Protein AF-A0A154VF84-F1 (afdb_monomer)

Foldseek 3Di:
DAAAADDDPDLDPDFDAAAEEEEEEPDLDLPPPPVPQVVCVVRHVAYHYHYDLPHPRPDPPSVVVRHDPVVVLSVVLVVLQVVLCVFLLNPFLLVVLPDSDCVQSRQQSVLVVCVVVVGFKYAYAYSQKADDPSLSSLQRVVVVVFFFKEFAWAQPQAPDALLQVLLCVLVVDDDDTGGFSNIMMGRSVQFAAGQHNAASSRLVRCLRSVVGGHYHYSYHMYGDDDNQLQPLSRLLRNLLVVLLSQLSVVCVVVVDDDPLDDLVSSQVSLVVVLVSLVCQCPRPRRDPSSNVSSVSSNVSSVSDDSVSSNSSSVSRVVVRVVD

Radius of gyration: 19.38 Å; Cα contacts (8 Å, |Δi|>4): 509; chains: 1; bounding box: 52×45×52 Å

Structure (mmCIF, N/CA/C/O backbone):
data_AF-A0A154VF84-F1
#
_entry.id   AF-A0A154VF84-F1
#
loop_
_atom_site.group_PDB
_atom_site.id
_atom_site.type_symbol
_atom_site.label_atom_id
_atom_site.label_alt_id
_atom_site.label_comp_id
_atom_site.label_asym_id
_atom_site.label_entity_id
_atom_site.label_seq_id
_atom_site.pdbx_PDB_ins_code
_atom_site.Cartn_x
_atom_site.Cartn_y
_atom_site.Cartn_z
_atom_site.occupancy
_atom_site.B_iso_or_equiv
_atom_site.auth_seq_id
_atom_site.auth_comp_id
_atom_site.auth_asym_id
_atom_site.auth_atom_id
_atom_site.pdbx_PDB_model_num
ATOM 1 N N . MET A 1 1 ? -1.432 -17.477 3.748 1.00 52.91 1 MET A N 1
ATOM 2 C CA . MET A 1 1 ? -2.134 -16.773 4.847 1.00 52.91 1 MET A CA 1
ATOM 3 C C . MET A 1 1 ? -2.634 -15.410 4.348 1.00 52.91 1 MET A C 1
ATOM 5 O O . MET A 1 1 ? -2.035 -14.379 4.613 1.00 52.91 1 MET A O 1
ATOM 9 N N . GLN A 1 2 ? -3.689 -15.411 3.526 1.00 62.25 2 GLN A N 1
ATOM 10 C CA . GLN A 1 2 ? -4.277 -14.209 2.911 1.00 62.25 2 GLN A CA 1
ATOM 11 C C . GLN A 1 2 ? -5.600 -13.861 3.596 1.00 62.25 2 GLN A C 1
ATOM 13 O O . GLN A 1 2 ? -6.236 -14.737 4.188 1.00 62.25 2 GLN A O 1
ATOM 18 N N . PHE A 1 3 ? -6.022 -12.600 3.486 1.00 70.81 3 PHE A N 1
ATOM 19 C CA . PHE A 1 3 ? -7.405 -12.222 3.758 1.00 70.81 3 PHE A CA 1
ATOM 20 C C . PHE A 1 3 ? -8.316 -13.142 2.941 1.00 70.81 3 PHE A C 1
ATOM 22 O O . PHE A 1 3 ? -8.131 -13.282 1.736 1.00 70.81 3 PHE A O 1
ATOM 29 N N . LYS A 1 4 ? -9.247 -13.830 3.601 1.00 76.06 4 LYS A N 1
ATOM 30 C CA . LYS A 1 4 ? -10.231 -14.676 2.922 1.00 76.06 4 LYS A CA 1
ATOM 31 C C . LYS A 1 4 ? -11.544 -13.923 2.850 1.00 76.06 4 LYS A C 1
ATOM 33 O O . LYS A 1 4 ? -11.915 -13.273 3.826 1.00 76.06 4 LYS A O 1
ATOM 38 N N . LEU A 1 5 ? -12.248 -14.034 1.723 1.00 77.81 5 LEU A N 1
ATOM 39 C CA . LEU A 1 5 ? -13.646 -13.619 1.658 1.00 77.81 5 LEU A CA 1
ATOM 40 C C . LEU A 1 5 ? -14.419 -14.396 2.717 1.00 77.81 5 LEU A C 1
ATOM 42 O O . LEU A 1 5 ? -14.558 -15.616 2.622 1.00 77.81 5 LEU A O 1
ATOM 46 N N . THR A 1 6 ? -14.903 -13.684 3.729 1.00 75.81 6 THR A N 1
ATOM 47 C CA . THR A 1 6 ? -15.682 -14.307 4.793 1.00 75.81 6 THR A CA 1
ATOM 48 C C . THR A 1 6 ? -17.162 -14.202 4.425 1.00 75.81 6 THR A C 1
ATOM 50 O O . THR A 1 6 ? -17.680 -13.084 4.280 1.00 75.81 6 THR A O 1
ATOM 53 N N . PRO A 1 7 ? -17.866 -15.329 4.215 1.00 73.81 7 PRO A N 1
ATOM 54 C CA . PRO A 1 7 ? -19.305 -15.301 4.022 1.00 73.81 7 PRO A CA 1
ATOM 55 C C . PRO A 1 7 ? -19.967 -14.846 5.323 1.00 73.81 7 PRO A C 1
ATOM 57 O O . PRO A 1 7 ? -19.666 -15.353 6.400 1.00 73.81 7 PRO A O 1
ATOM 60 N N . VAL A 1 8 ? -20.874 -13.882 5.214 1.00 67.50 8 VAL A N 1
ATOM 61 C CA . VAL A 1 8 ? -21.681 -13.393 6.333 1.00 67.50 8 VAL A CA 1
ATOM 62 C C . VAL A 1 8 ? -23.129 -13.679 5.958 1.00 67.50 8 VAL A C 1
ATOM 64 O O . VAL A 1 8 ? -23.599 -13.183 4.937 1.00 67.50 8 VAL A O 1
ATOM 67 N N . LYS A 1 9 ? -23.798 -14.551 6.726 1.00 59.38 9 LYS A N 1
ATOM 68 C CA . LYS A 1 9 ? -25.158 -15.028 6.412 1.00 59.38 9 LYS A CA 1
ATOM 69 C C . LYS A 1 9 ? -26.204 -13.913 6.520 1.00 59.38 9 LYS A C 1
ATOM 71 O O . LYS A 1 9 ? -27.140 -13.903 5.733 1.00 59.38 9 LYS A O 1
ATOM 76 N N . HIS A 1 10 ? -25.994 -12.959 7.428 1.00 62.38 10 HIS A N 1
ATOM 77 C CA . HIS A 1 10 ? -26.796 -11.747 7.571 1.00 62.38 10 HIS A CA 1
ATOM 78 C C . HIS A 1 10 ? -25.902 -10.569 7.945 1.00 62.38 10 HIS A C 1
ATOM 80 O O . HIS A 1 10 ? -25.067 -10.688 8.837 1.00 62.38 10 HIS A O 1
ATOM 86 N N . THR A 1 11 ? -26.061 -9.441 7.251 1.00 61.91 11 THR A N 1
ATOM 87 C CA . THR A 1 11 ? -25.489 -8.171 7.722 1.00 61.91 11 THR A CA 1
ATOM 88 C C . THR A 1 11 ? -26.440 -7.657 8.804 1.00 61.91 11 THR A C 1
ATOM 90 O O . THR A 1 11 ? -27.632 -7.594 8.512 1.00 61.91 11 THR A O 1
ATOM 93 N N . PRO A 1 12 ? -25.980 -7.364 10.029 1.00 62.72 12 PRO A N 1
ATOM 94 C CA . PRO A 1 12 ? -26.872 -6.898 11.087 1.00 62.72 12 PRO A CA 1
ATOM 95 C C . PRO A 1 12 ? -27.625 -5.619 10.684 1.00 62.72 12 PRO A C 1
ATOM 97 O O . PRO A 1 12 ? -27.028 -4.717 10.086 1.00 62.72 12 PRO A O 1
ATOM 100 N N . ASP A 1 13 ? -28.916 -5.539 11.023 1.00 61.56 13 ASP A N 1
ATOM 101 C CA . ASP A 1 13 ? -29.730 -4.327 10.832 1.00 61.56 13 ASP A CA 1
ATOM 102 C C . ASP A 1 13 ? -29.266 -3.197 11.766 1.00 61.56 13 ASP A C 1
ATOM 104 O O . ASP A 1 13 ? -29.207 -2.030 11.367 1.00 61.56 13 ASP A O 1
ATOM 108 N N . GLU A 1 14 ? -28.844 -3.563 12.980 1.00 66.06 14 GLU A N 1
ATOM 109 C CA . GLU A 1 14 ? -28.169 -2.682 13.930 1.00 66.06 14 GLU A CA 1
ATOM 110 C C . GLU A 1 14 ? -26.655 -2.740 13.739 1.00 66.06 14 GLU A C 1
ATOM 112 O O . GLU A 1 14 ? -26.032 -3.800 13.785 1.00 66.06 14 GLU A O 1
ATOM 117 N N . TRP A 1 15 ? -26.040 -1.579 13.558 1.00 77.00 15 TRP A N 1
ATOM 118 C CA . TRP A 1 15 ? -24.598 -1.459 13.420 1.00 77.00 15 TRP A CA 1
ATOM 119 C C . TRP A 1 15 ? -24.114 -0.235 14.189 1.00 77.00 15 TRP A C 1
ATOM 121 O O . TRP A 1 15 ? -24.866 0.711 14.432 1.00 77.00 15 TRP A O 1
ATOM 131 N N . ARG A 1 16 ? -22.847 -0.262 14.598 1.00 88.25 16 ARG A N 1
ATOM 132 C CA . ARG A 1 16 ? -22.241 0.820 15.371 1.00 88.25 16 ARG A CA 1
ATOM 133 C C . ARG A 1 16 ? -21.185 1.552 14.564 1.00 88.25 16 ARG A C 1
ATOM 135 O O . ARG A 1 16 ? -20.494 0.956 13.741 1.00 88.25 16 ARG A O 1
ATOM 142 N N . LYS A 1 17 ? -21.016 2.832 14.881 1.00 92.69 17 LYS A N 1
ATOM 143 C CA . LYS A 1 17 ? -19.898 3.627 14.380 1.00 92.69 17 LYS A CA 1
ATOM 144 C C . LYS A 1 17 ? -18.576 3.096 14.932 1.00 92.69 17 LYS A C 1
ATOM 146 O O . LYS A 1 17 ? -18.506 2.717 16.106 1.00 92.69 17 LYS A O 1
ATOM 151 N N . ILE A 1 18 ? -17.544 3.107 14.095 1.00 95.19 18 ILE A N 1
ATOM 152 C CA . ILE A 1 18 ? -16.154 2.958 14.548 1.00 95.19 18 ILE A CA 1
ATOM 153 C C . ILE A 1 18 ? -15.642 4.291 15.111 1.00 95.19 18 ILE A C 1
ATOM 155 O O . ILE A 1 18 ? -16.311 5.325 14.993 1.00 95.19 18 ILE A O 1
ATOM 159 N N . ASP A 1 19 ? -14.471 4.286 15.742 1.00 94.19 19 ASP A N 1
ATOM 160 C CA . ASP A 1 19 ? -13.940 5.481 16.399 1.00 94.19 19 ASP A CA 1
ATOM 161 C C . ASP A 1 19 ? -13.495 6.532 15.386 1.00 94.19 19 ASP A C 1
ATOM 163 O O . ASP A 1 19 ? -13.851 7.704 15.526 1.00 94.19 19 ASP A O 1
ATOM 167 N N . ALA A 1 20 ? -12.770 6.123 14.344 1.00 92.00 20 ALA A N 1
ATOM 168 C CA . ALA A 1 20 ? -12.279 7.050 13.333 1.00 92.00 20 ALA A CA 1
ATOM 169 C C . ALA A 1 20 ? -12.096 6.419 11.949 1.00 92.00 20 ALA A C 1
ATOM 171 O O . ALA A 1 20 ? -11.712 5.257 11.829 1.00 92.00 20 ALA A O 1
ATOM 172 N N . ILE A 1 21 ? -12.290 7.220 10.905 1.00 92.50 21 ILE A N 1
ATOM 173 C CA . ILE A 1 21 ? -11.774 6.957 9.557 1.00 92.50 21 ILE A CA 1
ATOM 174 C C . ILE A 1 21 ? -10.685 7.994 9.282 1.00 92.50 21 ILE A C 1
ATOM 176 O O . ILE A 1 21 ? -10.947 9.191 9.385 1.00 92.50 21 ILE A O 1
ATOM 180 N N . TYR A 1 22 ? -9.479 7.539 8.951 1.00 90.81 22 TYR A N 1
ATOM 181 C CA . TYR A 1 22 ? -8.351 8.376 8.549 1.00 90.81 22 TYR A CA 1
ATOM 182 C C . TYR A 1 22 ? -8.143 8.289 7.045 1.00 90.81 22 TYR A C 1
ATOM 184 O O . TYR A 1 22 ? -8.082 7.188 6.493 1.00 90.81 22 TYR A O 1
ATOM 192 N N . ILE A 1 23 ? -8.008 9.451 6.410 1.00 88.69 23 ILE A N 1
ATOM 193 C CA . ILE A 1 23 ? -7.984 9.578 4.955 1.00 88.69 23 ILE A CA 1
ATOM 194 C C . ILE A 1 23 ? -6.701 10.298 4.546 1.00 88.69 23 ILE A C 1
ATOM 196 O O . ILE A 1 23 ? -6.671 11.532 4.539 1.00 88.69 23 ILE A O 1
ATOM 200 N N . PRO A 1 24 ? -5.605 9.557 4.296 1.00 86.50 24 PRO A N 1
ATOM 201 C CA . PRO A 1 24 ? -4.374 10.144 3.797 1.00 86.50 24 PRO A CA 1
ATOM 202 C C . PRO A 1 24 ? -4.556 10.553 2.334 1.00 86.50 24 PRO A C 1
ATOM 204 O O . PRO A 1 24 ? -4.772 9.710 1.471 1.00 86.50 24 PRO A O 1
ATOM 207 N N . THR A 1 25 ? -4.456 11.848 2.040 1.00 80.19 25 THR A N 1
ATOM 208 C CA . THR A 1 25 ? -4.644 12.334 0.666 1.00 80.19 25 THR A CA 1
ATOM 209 C C . THR A 1 25 ? -3.339 12.273 -0.111 1.00 80.19 25 THR A C 1
ATOM 211 O O . THR A 1 25 ? -2.322 12.758 0.391 1.00 80.19 25 THR A O 1
ATOM 214 N N . ILE A 1 26 ? -3.349 11.756 -1.338 1.00 71.50 26 ILE A N 1
ATOM 215 C CA . ILE A 1 26 ? -2.165 11.743 -2.218 1.00 71.50 26 ILE A CA 1
ATOM 216 C C . ILE A 1 26 ? -2.189 12.953 -3.164 1.00 71.50 26 ILE A C 1
ATOM 218 O O . ILE A 1 26 ? -1.142 13.488 -3.542 1.00 71.50 26 ILE A O 1
ATOM 222 N N . LEU A 1 27 ? -3.383 13.429 -3.532 1.00 56.16 27 LEU A N 1
ATOM 223 C CA . LEU A 1 27 ? -3.564 14.544 -4.457 1.00 56.16 27 LEU A CA 1
ATOM 224 C C . LEU A 1 27 ? -3.846 15.851 -3.707 1.00 56.16 27 LEU A C 1
ATOM 226 O O . LEU A 1 27 ? -4.692 15.919 -2.825 1.00 56.16 27 LEU A O 1
ATOM 230 N N . SER A 1 28 ? -3.224 16.947 -4.150 1.00 47.25 28 SER A N 1
ATOM 231 C CA . SER A 1 28 ? -3.542 18.314 -3.695 1.00 47.25 28 SER A CA 1
ATOM 232 C C . SER A 1 28 ? -4.937 18.800 -4.122 1.00 47.25 28 SER A C 1
ATOM 234 O O . SER A 1 28 ? -5.315 19.935 -3.835 1.00 47.25 28 SER A O 1
ATOM 236 N N . LYS A 1 29 ? -5.708 17.962 -4.828 1.00 44.97 29 LYS A N 1
ATOM 237 C CA . LYS A 1 29 ? -7.077 18.242 -5.254 1.00 44.97 29 LYS A CA 1
ATOM 238 C C . LYS A 1 29 ? -7.997 17.105 -4.832 1.00 44.97 29 LYS A C 1
ATOM 240 O O . LYS A 1 29 ? -8.056 16.074 -5.497 1.00 44.97 29 LYS A O 1
ATOM 245 N N . CYS A 1 30 ? -8.791 17.355 -3.798 1.00 48.84 30 CYS A N 1
ATOM 246 C CA . CYS A 1 30 ? -10.005 16.599 -3.528 1.00 48.84 30 CYS A CA 1
ATOM 247 C C . CYS A 1 30 ? -11.047 16.949 -4.611 1.00 48.84 30 CYS A C 1
ATOM 249 O O . CYS A 1 30 ? -11.859 17.855 -4.439 1.00 48.84 30 CYS A O 1
ATOM 251 N N . ILE A 1 31 ? -11.023 16.278 -5.767 1.00 43.25 31 ILE A N 1
ATOM 252 C CA . ILE A 1 31 ? -12.022 16.483 -6.832 1.00 43.25 31 ILE A CA 1
ATOM 253 C C . ILE A 1 31 ? -13.289 15.651 -6.556 1.00 43.25 31 ILE A C 1
ATOM 255 O O . ILE A 1 31 ? -13.251 14.434 -6.672 1.00 43.25 31 ILE A O 1
ATOM 259 N N . GLY A 1 32 ? -14.415 16.309 -6.234 1.00 52.12 32 GLY A N 1
ATOM 260 C CA . GLY A 1 32 ? -15.756 15.688 -6.206 1.00 52.12 32 GLY A CA 1
ATOM 261 C C . GLY A 1 32 ? -16.214 15.066 -4.875 1.00 52.12 32 GLY A C 1
ATOM 262 O O . GLY A 1 32 ? -16.883 14.037 -4.887 1.00 52.12 32 GLY A O 1
ATOM 263 N N . PHE A 1 33 ? -15.864 15.673 -3.736 1.00 55.12 33 PHE A N 1
ATOM 264 C CA . PHE A 1 33 ? -15.800 14.993 -2.432 1.00 55.12 33 PHE A CA 1
ATOM 265 C C . PHE A 1 33 ? -16.865 15.342 -1.373 1.00 55.12 33 PHE A C 1
ATOM 267 O O . PHE A 1 33 ? -16.897 14.679 -0.335 1.00 55.12 33 PHE A O 1
ATOM 274 N N . ASP A 1 34 ? -17.741 16.330 -1.582 1.00 57.19 34 ASP A N 1
ATOM 275 C CA . ASP A 1 34 ? -18.582 16.836 -0.478 1.00 57.19 34 ASP A CA 1
ATOM 276 C C . ASP A 1 34 ? -19.604 15.809 0.035 1.00 57.19 34 ASP A C 1
ATOM 278 O O . ASP A 1 34 ? -19.797 15.683 1.243 1.00 57.19 34 ASP A O 1
ATOM 282 N N . GLY A 1 35 ? -20.213 15.021 -0.858 1.00 62.31 35 GLY A N 1
ATOM 283 C CA . GLY A 1 35 ? -21.179 13.985 -0.466 1.00 62.31 35 GLY A CA 1
ATOM 284 C C . GLY A 1 35 ? -20.527 12.754 0.169 1.00 62.31 35 GLY A C 1
ATOM 285 O O . GLY A 1 35 ? -21.039 12.213 1.145 1.00 62.31 35 GLY A O 1
ATOM 286 N N . PHE A 1 36 ? -19.360 12.341 -0.334 1.00 69.56 36 PHE A N 1
ATOM 287 C CA . PHE A 1 36 ? -18.693 11.120 0.118 1.00 69.56 36 PHE A CA 1
ATOM 288 C C . PHE A 1 36 ? -18.202 11.227 1.569 1.00 69.56 36 PHE A C 1
ATOM 290 O O . PHE A 1 36 ? -18.516 10.360 2.379 1.00 69.56 36 PHE A O 1
ATOM 297 N N . TYR A 1 37 ? -17.503 12.308 1.943 1.00 67.19 37 TYR A N 1
ATOM 298 C CA . TYR A 1 37 ? -17.035 12.478 3.329 1.00 67.19 37 TYR A CA 1
ATOM 299 C C . TYR A 1 37 ? -18.188 12.655 4.324 1.00 67.19 37 TYR A C 1
ATOM 301 O O . TYR A 1 37 ? -18.110 12.155 5.448 1.00 67.19 37 TYR A O 1
ATOM 309 N N . GLN A 1 38 ? -19.267 13.331 3.917 1.00 69.81 38 GLN A N 1
ATOM 310 C CA . GLN A 1 38 ? -20.479 13.438 4.735 1.00 69.81 38 GLN A CA 1
ATOM 311 C C . GLN A 1 38 ? -21.107 12.059 4.965 1.00 69.81 38 GLN A C 1
ATOM 313 O O . GLN A 1 38 ? -21.504 11.738 6.086 1.00 69.81 38 GLN A O 1
ATOM 318 N N . ASP A 1 39 ? -21.117 11.198 3.946 1.00 79.69 39 ASP A N 1
ATOM 319 C CA . ASP A 1 39 ? -21.568 9.816 4.091 1.00 79.69 39 ASP A CA 1
ATOM 320 C C . ASP A 1 39 ? -20.665 9.003 5.029 1.00 79.69 39 ASP A C 1
ATOM 322 O O . ASP A 1 39 ? -21.172 8.188 5.801 1.00 79.69 39 ASP A O 1
ATOM 326 N N . LEU A 1 40 ? -19.354 9.272 5.069 1.00 83.69 40 LEU A N 1
ATOM 327 C CA . LEU A 1 40 ? -18.438 8.611 6.007 1.00 83.69 40 LEU A CA 1
ATOM 328 C C . LEU A 1 40 ? -18.725 8.927 7.481 1.00 83.69 40 LEU A C 1
ATOM 330 O O . LEU A 1 40 ? -18.466 8.093 8.351 1.00 83.69 40 LEU A O 1
ATOM 334 N N . GLN A 1 41 ? -19.343 10.068 7.790 1.00 83.81 41 GLN A N 1
ATOM 335 C CA . GLN A 1 41 ? -19.773 10.380 9.160 1.00 83.81 41 GLN A CA 1
ATOM 336 C C . GLN A 1 41 ? -20.899 9.471 9.647 1.00 83.81 41 GLN A C 1
ATOM 338 O O . GLN A 1 41 ? -21.111 9.335 10.857 1.00 83.81 41 GLN A O 1
ATOM 343 N N . LYS A 1 42 ? -21.631 8.821 8.735 1.00 86.44 42 LYS A N 1
ATOM 344 C CA . LYS A 1 42 ? -22.559 7.754 9.117 1.00 86.44 42 LYS A CA 1
ATOM 345 C C . LYS A 1 42 ? -21.771 6.630 9.779 1.00 86.44 42 LYS A C 1
ATOM 347 O O . LYS A 1 42 ? -22.235 6.097 10.780 1.00 86.44 42 LYS A O 1
ATOM 352 N N . PHE A 1 43 ? -20.576 6.335 9.261 1.00 89.31 43 PHE A N 1
ATOM 353 C CA . PHE A 1 43 ? -19.744 5.171 9.569 1.00 89.31 43 PHE A CA 1
ATOM 354 C C . PHE A 1 43 ? -18.815 5.309 10.773 1.00 89.31 43 PHE A C 1
ATOM 356 O O . PHE A 1 43 ? -18.530 4.309 11.438 1.00 89.31 43 PHE A O 1
ATOM 363 N N . ALA A 1 44 ? -18.380 6.524 11.093 1.00 91.00 44 ALA A N 1
ATOM 364 C CA . ALA A 1 44 ? -17.439 6.768 12.178 1.00 91.00 44 ALA A CA 1
ATOM 365 C C . ALA A 1 44 ? -17.819 7.974 13.033 1.00 91.00 44 ALA A C 1
ATOM 367 O O . ALA A 1 44 ? -18.544 8.871 12.603 1.00 91.00 44 ALA A O 1
ATOM 368 N N . ARG A 1 45 ? -17.332 7.978 14.277 1.00 89.25 45 ARG A N 1
ATOM 369 C CA . ARG A 1 45 ? -17.459 9.131 15.181 1.00 89.25 45 ARG A CA 1
ATOM 370 C C . ARG A 1 45 ? -16.596 10.297 14.708 1.00 89.25 45 ARG A C 1
ATOM 372 O O . ARG A 1 45 ? -17.025 11.437 14.822 1.00 89.25 45 ARG A O 1
ATOM 379 N N . ASN A 1 46 ? -15.424 9.990 14.155 1.00 85.75 46 ASN A N 1
ATOM 380 C CA . ASN A 1 46 ? -14.479 10.962 13.624 1.00 85.75 46 ASN A CA 1
ATOM 381 C C . ASN A 1 46 ? -14.129 10.615 12.171 1.00 85.75 46 ASN A C 1
ATOM 383 O O . ASN A 1 46 ? -13.882 9.453 11.848 1.00 85.75 46 ASN A O 1
ATOM 387 N N . VAL A 1 47 ? -14.071 11.619 11.301 1.00 85.75 47 VAL A N 1
ATOM 388 C CA . VAL A 1 47 ? -13.531 11.496 9.939 1.00 85.75 47 VAL A CA 1
ATOM 389 C C . VAL A 1 47 ? -12.388 12.495 9.837 1.00 85.75 47 VAL A C 1
ATOM 391 O O . VAL A 1 47 ? -12.616 13.693 9.961 1.00 85.75 47 VAL A O 1
ATOM 394 N N . ILE A 1 48 ? -11.164 11.997 9.682 1.00 83.12 48 ILE A N 1
ATOM 395 C CA . ILE A 1 48 ? -9.932 12.781 9.787 1.00 83.12 48 ILE A CA 1
ATOM 396 C C . ILE A 1 48 ? -9.205 12.707 8.448 1.00 83.12 48 ILE A C 1
ATOM 398 O O . ILE A 1 48 ? -8.764 11.636 8.033 1.00 83.12 48 ILE A O 1
ATOM 402 N N . VAL A 1 49 ? -9.059 13.847 7.780 1.00 81.25 49 VAL A N 1
ATOM 403 C CA . VAL A 1 49 ? -8.334 13.952 6.508 1.00 81.25 49 VAL A CA 1
ATOM 404 C C . VAL A 1 49 ? -6.899 14.398 6.787 1.00 81.25 49 VAL A C 1
ATOM 406 O O . VAL A 1 49 ? -6.683 15.378 7.495 1.00 81.25 49 VAL A O 1
ATOM 409 N N . ILE A 1 50 ? -5.914 13.677 6.250 1.00 79.38 50 ILE A N 1
ATOM 410 C CA . ILE A 1 50 ? -4.485 13.940 6.469 1.00 79.38 50 ILE A CA 1
ATOM 411 C C . ILE A 1 50 ? -3.863 14.438 5.165 1.00 79.38 50 ILE A C 1
ATOM 413 O O . ILE A 1 50 ? -3.590 13.656 4.250 1.00 79.38 50 ILE A O 1
ATOM 417 N N . GLY A 1 51 ? -3.645 15.751 5.099 1.00 74.38 51 GLY A N 1
ATOM 418 C CA . GLY A 1 51 ? -3.069 16.440 3.947 1.00 74.38 51 GLY A CA 1
ATOM 419 C C . GLY A 1 51 ? -1.548 16.325 3.808 1.00 74.38 51 GLY A C 1
ATOM 420 O O . GLY A 1 51 ? -0.863 15.874 4.721 1.00 74.38 51 GLY A O 1
ATOM 421 N N . ASN A 1 52 ? -1.014 16.759 2.662 1.00 66.38 52 ASN A N 1
ATOM 422 C CA . ASN A 1 52 ? 0.424 16.982 2.465 1.00 66.38 52 ASN A CA 1
ATOM 423 C C . ASN A 1 52 ? 0.902 18.179 3.299 1.00 66.38 52 ASN A C 1
ATOM 425 O O . ASN A 1 52 ? 0.262 19.230 3.276 1.00 66.38 52 ASN A O 1
ATOM 429 N N . SER A 1 53 ? 2.086 18.075 3.906 1.00 53.97 53 SER A N 1
ATOM 430 C CA . SER A 1 53 ? 2.734 19.188 4.626 1.00 53.97 53 SER A CA 1
ATOM 431 C C . SER A 1 53 ? 3.082 20.388 3.727 1.00 53.97 53 SER A C 1
ATOM 433 O O . SER A 1 53 ? 3.160 21.513 4.202 1.00 53.97 53 SER A O 1
ATOM 435 N N . ASN A 1 54 ? 3.258 20.175 2.414 1.00 42.38 54 ASN A N 1
ATOM 436 C CA . ASN A 1 54 ? 3.842 21.169 1.495 1.00 42.38 54 ASN A CA 1
ATOM 437 C C . ASN A 1 54 ? 2.867 21.809 0.496 1.00 42.38 54 ASN A C 1
ATOM 439 O O . ASN A 1 54 ? 3.279 22.591 -0.360 1.00 42.38 54 ASN A O 1
ATOM 443 N N . SER A 1 55 ? 1.580 21.487 0.558 1.00 39.12 55 SER A N 1
ATOM 444 C CA . SER A 1 55 ? 0.585 22.122 -0.304 1.00 39.12 55 SER A CA 1
ATOM 445 C C . SER A 1 55 ? -0.591 22.521 0.553 1.00 39.12 55 SER A C 1
ATOM 447 O O . SER A 1 55 ? -1.231 21.640 1.117 1.00 39.12 55 SER A O 1
ATOM 449 N N . ALA A 1 56 ? -0.876 23.823 0.628 1.00 31.50 56 ALA A N 1
ATOM 450 C CA . ALA A 1 56 ? -2.133 24.331 1.153 1.00 31.50 56 ALA A CA 1
ATOM 451 C C . ALA A 1 56 ? -3.271 23.601 0.430 1.00 31.50 56 ALA A C 1
ATOM 453 O O . ALA A 1 56 ? -3.592 23.911 -0.718 1.00 31.50 56 ALA A O 1
ATOM 454 N N . ILE A 1 57 ? -3.815 22.558 1.054 1.00 41.09 57 ILE A N 1
ATOM 455 C CA . ILE A 1 57 ? -4.956 21.856 0.496 1.00 41.09 57 ILE A CA 1
ATOM 456 C C . ILE A 1 57 ? -6.128 22.795 0.713 1.00 41.09 57 ILE A C 1
ATOM 458 O O . ILE A 1 57 ? -6.515 23.068 1.847 1.00 41.09 57 ILE A O 1
ATOM 462 N N . THR A 1 58 ? -6.685 23.320 -0.375 1.00 36.34 58 THR A N 1
ATOM 463 C CA . THR A 1 58 ? -7.999 23.956 -0.322 1.00 36.34 58 THR A CA 1
ATOM 464 C C . THR A 1 58 ? -9.019 22.841 -0.147 1.00 36.34 58 THR A C 1
ATOM 466 O O . THR A 1 58 ? -9.531 22.282 -1.116 1.00 36.34 58 THR A O 1
ATOM 469 N N . LEU A 1 59 ? -9.235 22.448 1.104 1.00 45.19 59 LEU A N 1
ATOM 470 C CA . LEU A 1 59 ? -10.342 21.582 1.467 1.00 45.19 59 LEU A CA 1
ATOM 471 C C . LEU A 1 59 ? -11.628 22.421 1.462 1.00 45.19 59 LEU A C 1
ATOM 473 O O . LEU A 1 59 ? -11.583 23.592 1.843 1.00 45.19 59 LEU A O 1
ATOM 477 N N . PRO A 1 60 ? -12.769 21.860 1.032 1.00 42.59 60 PRO A N 1
ATOM 478 C CA . PRO A 1 60 ? -14.066 22.507 1.207 1.00 42.59 60 PRO A CA 1
ATOM 479 C C . PRO A 1 60 ? -14.294 22.868 2.681 1.00 42.59 60 PRO A C 1
ATOM 481 O O . PRO A 1 60 ? -13.889 22.108 3.564 1.00 42.59 60 PRO A O 1
ATOM 484 N N . ASP A 1 61 ? -14.988 23.973 2.968 1.00 44.06 61 ASP A N 1
ATOM 485 C CA . ASP A 1 61 ? -15.275 24.412 4.348 1.00 44.06 61 ASP A CA 1
ATOM 486 C C . ASP A 1 61 ? -15.969 23.318 5.183 1.00 44.06 61 ASP A C 1
ATOM 488 O O . ASP A 1 61 ? -15.720 23.169 6.382 1.00 44.06 61 ASP A O 1
ATOM 492 N N . SER A 1 62 ? -16.780 22.473 4.536 1.00 46.22 62 SER A N 1
ATOM 493 C CA . SER A 1 62 ? -17.411 21.302 5.154 1.00 46.22 62 SER A CA 1
ATOM 494 C C . SER A 1 62 ? -16.412 20.255 5.644 1.00 46.22 62 SER A C 1
ATOM 496 O O . SER A 1 62 ? -16.703 19.563 6.611 1.00 46.22 62 SER A O 1
ATOM 498 N N . VAL A 1 63 ? -15.241 20.141 5.014 1.00 47.62 63 VAL A N 1
ATOM 499 C CA . VAL A 1 63 ? -14.154 19.238 5.420 1.00 47.62 63 VAL A CA 1
ATOM 500 C C . VAL A 1 63 ? -13.214 19.927 6.409 1.00 47.62 63 VAL A C 1
ATOM 502 O O . VAL A 1 63 ? -12.791 19.294 7.370 1.00 47.62 63 VAL A O 1
ATOM 505 N N . LEU A 1 64 ? -12.947 21.228 6.242 1.00 50.16 64 LEU A N 1
ATOM 506 C CA . LEU A 1 64 ? -12.166 22.014 7.207 1.00 50.16 64 LEU A CA 1
ATOM 507 C C . LEU A 1 64 ? -12.807 22.002 8.600 1.00 50.16 64 LEU A C 1
ATOM 509 O O . LEU A 1 64 ? -12.099 21.879 9.591 1.00 50.16 64 LEU A O 1
ATOM 513 N N . SER A 1 65 ? -14.143 22.034 8.678 1.00 44.84 65 SER A N 1
ATOM 514 C CA . SER A 1 65 ? -14.875 21.918 9.949 1.00 44.84 65 SER A CA 1
ATOM 515 C C . SER A 1 65 ? -14.722 20.560 10.660 1.00 44.84 65 SER A C 1
ATOM 517 O O . SER A 1 65 ? -15.074 20.443 11.832 1.00 44.84 65 SER A O 1
ATOM 519 N N . LEU A 1 66 ? -14.200 19.538 9.965 1.00 47.16 66 LEU A N 1
ATOM 520 C CA . LEU A 1 66 ? -13.942 18.191 10.494 1.00 47.16 66 LEU A CA 1
ATOM 521 C C . LEU A 1 66 ? -12.499 17.997 10.957 1.00 47.16 66 LEU A C 1
ATOM 523 O O . LEU A 1 66 ? -12.200 17.022 11.647 1.00 47.16 66 LEU A O 1
ATOM 527 N N . LEU A 1 67 ? -11.606 18.917 10.597 1.00 49.62 67 LEU A N 1
ATOM 528 C CA . LEU A 1 67 ? -10.250 18.944 11.111 1.00 49.62 67 LEU A CA 1
ATOM 529 C C . LEU A 1 67 ? -10.288 19.602 12.496 1.00 49.62 67 LEU A C 1
ATOM 531 O O . LEU A 1 67 ? -10.566 20.793 12.622 1.00 49.62 67 LEU A O 1
ATOM 535 N N . GLY A 1 68 ? -10.011 18.835 13.555 1.00 49.88 68 GLY A N 1
ATOM 536 C CA . GLY A 1 68 ? -9.600 19.426 14.837 1.00 49.88 68 GLY A CA 1
ATOM 537 C C . GLY A 1 68 ? -8.383 20.344 14.638 1.00 49.88 68 GLY A C 1
ATOM 538 O O . GLY A 1 68 ? -7.726 20.231 13.606 1.00 49.88 68 GLY A O 1
ATOM 539 N N . SER A 1 69 ? -8.118 21.254 15.590 1.00 48.72 69 SER A N 1
ATOM 540 C CA . SER A 1 69 ? -7.065 22.301 15.557 1.00 48.72 69 SER A CA 1
ATOM 541 C C . SER A 1 69 ? -5.934 22.015 14.553 1.00 48.72 69 SER A C 1
ATOM 543 O O . SER A 1 69 ? -4.965 21.317 14.854 1.00 48.72 69 SER A O 1
ATOM 545 N N . ALA A 1 70 ? -6.075 22.547 13.333 1.00 52.66 70 ALA A N 1
ATOM 546 C CA . ALA A 1 70 ? -5.244 22.181 12.183 1.00 52.66 70 ALA A CA 1
ATOM 547 C C . ALA A 1 70 ? -3.734 22.388 12.425 1.00 52.66 70 ALA A C 1
ATOM 549 O O . ALA A 1 70 ? -2.912 21.660 11.868 1.00 52.66 70 ALA A O 1
ATOM 550 N N . ASP A 1 71 ? -3.377 23.328 13.303 1.00 47.88 71 ASP A N 1
ATOM 551 C CA . ASP A 1 71 ? -1.995 23.712 13.594 1.00 47.88 71 ASP A CA 1
ATOM 552 C C . ASP A 1 71 ? -1.239 22.680 14.455 1.00 47.88 71 ASP A C 1
ATOM 554 O O . ASP A 1 71 ? -0.089 22.351 14.159 1.00 47.88 71 ASP A O 1
ATOM 558 N N . GLU A 1 72 ? -1.879 22.100 15.479 1.00 52.81 72 GLU A N 1
ATOM 559 C CA . GLU A 1 72 ? -1.263 21.048 16.313 1.00 52.81 72 GLU A CA 1
ATOM 560 C C . GLU A 1 72 ? -1.066 19.755 15.512 1.00 52.81 72 GLU A C 1
ATOM 562 O O . GLU A 1 72 ? -0.078 19.032 15.679 1.00 52.81 72 GLU A O 1
ATOM 567 N N . PHE A 1 73 ? -2.000 19.487 14.598 1.00 61.50 73 PHE A N 1
ATOM 568 C CA . PHE A 1 73 ? -1.960 18.342 13.702 1.00 61.50 73 PHE A CA 1
ATOM 569 C C . PHE A 1 73 ? -0.838 18.474 12.661 1.00 61.50 73 PHE A C 1
ATOM 571 O O . PHE A 1 73 ? -0.091 17.519 12.438 1.00 61.50 73 PHE A O 1
ATOM 578 N N . ALA A 1 74 ? -0.672 19.663 12.070 1.00 62.66 74 ALA A N 1
ATOM 579 C CA . ALA A 1 74 ? 0.366 19.941 11.080 1.00 62.66 74 ALA A CA 1
ATOM 580 C C . ALA A 1 74 ? 1.782 19.849 11.674 1.00 62.66 74 ALA A C 1
ATOM 582 O O . ALA A 1 74 ? 2.633 19.143 11.131 1.00 62.66 74 ALA A O 1
ATOM 583 N N . GLN A 1 75 ? 2.025 20.482 12.828 1.00 61.81 75 GLN A N 1
ATOM 584 C CA . GLN A 1 75 ? 3.346 20.463 13.466 1.00 61.81 75 GLN A CA 1
ATOM 585 C C . GLN A 1 75 ? 3.734 19.057 13.957 1.00 61.81 75 GLN A C 1
ATOM 587 O O . GLN A 1 75 ? 4.885 18.627 13.817 1.00 61.81 75 GLN A O 1
ATOM 592 N N . GLY A 1 76 ? 2.763 18.307 14.493 1.00 66.56 76 GLY A N 1
ATOM 593 C CA . GLY A 1 76 ? 2.961 16.910 14.874 1.00 66.56 76 GLY A CA 1
ATOM 594 C C . GLY A 1 76 ? 3.288 16.011 13.678 1.00 66.56 76 GLY A C 1
ATOM 595 O O . GLY A 1 76 ? 4.120 15.111 13.803 1.00 66.56 76 GLY A O 1
ATOM 596 N N . PHE A 1 77 ? 2.673 16.259 12.519 1.00 73.38 77 PHE A N 1
ATOM 597 C CA . PHE A 1 77 ? 2.923 15.499 11.296 1.00 73.38 77 PHE A CA 1
ATOM 598 C C . PHE A 1 77 ? 4.321 15.746 10.717 1.00 73.38 77 PHE A C 1
ATOM 600 O O . PHE A 1 77 ? 4.988 14.785 10.343 1.00 73.38 77 PHE A O 1
ATOM 607 N N . GLU A 1 78 ? 4.799 16.992 10.678 1.00 72.88 78 GLU A N 1
ATOM 608 C CA . GLU A 1 78 ? 6.139 17.303 10.152 1.00 72.88 78 GLU A CA 1
ATOM 609 C C . GLU A 1 78 ? 7.247 16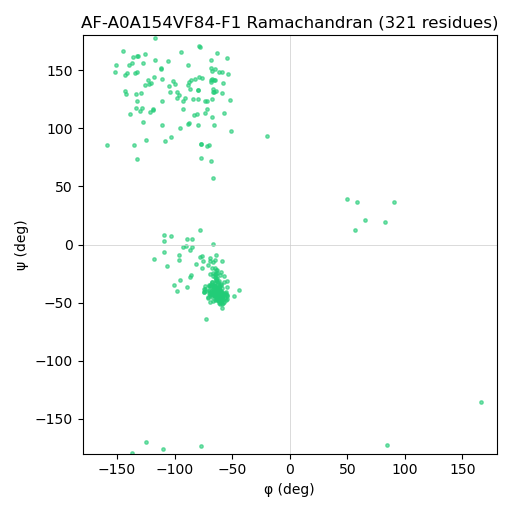.608 10.945 1.00 72.88 78 GLU A C 1
ATOM 611 O O . GLU A 1 78 ? 8.140 15.992 10.361 1.00 72.88 78 GLU A O 1
ATOM 616 N N . THR A 1 79 ? 7.152 16.647 12.278 1.00 73.06 79 THR A N 1
ATOM 617 C CA . THR A 1 79 ? 8.099 15.939 13.153 1.00 73.06 79 THR A CA 1
ATOM 618 C C . THR A 1 79 ? 8.022 14.434 12.908 1.00 73.06 79 THR A C 1
ATOM 620 O O . THR A 1 79 ? 9.045 13.784 12.716 1.00 73.06 79 THR A O 1
ATOM 623 N N . PHE A 1 80 ? 6.805 13.885 12.818 1.00 75.88 80 PHE A N 1
ATOM 624 C CA . PHE A 1 80 ? 6.594 12.467 12.540 1.00 75.88 80 PHE A CA 1
ATOM 625 C C . PHE A 1 80 ? 7.216 12.034 11.202 1.00 75.88 80 PHE A C 1
ATOM 627 O O . PHE A 1 80 ? 7.851 10.985 11.106 1.00 75.88 80 PHE A O 1
ATOM 634 N N . HIS A 1 81 ? 7.031 12.841 10.160 1.00 81.69 81 HIS A N 1
ATOM 635 C CA . HIS A 1 81 ? 7.570 12.579 8.834 1.00 81.69 81 HIS A CA 1
ATOM 636 C C . HIS A 1 81 ? 9.102 12.620 8.834 1.00 81.69 81 HIS A C 1
ATOM 638 O O . HIS A 1 81 ? 9.737 11.716 8.289 1.00 81.69 81 HIS A O 1
ATOM 644 N N . HIS A 1 82 ? 9.692 13.621 9.491 1.00 82.00 82 HIS A N 1
ATOM 645 C CA . HIS A 1 82 ? 11.139 13.729 9.650 1.00 82.00 82 HIS A CA 1
ATOM 646 C C . HIS A 1 82 ? 11.724 12.519 10.395 1.00 82.00 82 HIS A C 1
ATOM 648 O O . HIS A 1 82 ? 12.689 11.915 9.925 1.00 82.00 82 HIS A O 1
ATOM 654 N N . ASP A 1 83 ? 11.113 12.124 11.514 1.00 83.94 83 ASP A N 1
ATOM 655 C CA . ASP A 1 83 ? 11.554 10.973 12.307 1.00 83.94 83 ASP A CA 1
ATOM 656 C C . ASP A 1 83 ? 11.467 9.672 11.504 1.00 83.94 83 ASP A C 1
ATOM 658 O O . ASP A 1 83 ? 12.405 8.873 11.521 1.00 83.94 83 ASP A O 1
ATOM 662 N N . LEU A 1 84 ? 10.384 9.485 10.739 1.00 85.25 84 LEU A N 1
ATOM 663 C CA . LEU A 1 84 ? 10.216 8.322 9.872 1.00 85.25 84 LEU A CA 1
ATOM 664 C C . LEU A 1 84 ? 11.299 8.268 8.789 1.00 85.25 84 LEU A C 1
ATOM 666 O O . LEU A 1 84 ? 11.896 7.214 8.586 1.00 85.25 84 LEU A O 1
ATOM 670 N N . ILE A 1 85 ? 11.601 9.382 8.114 1.00 84.69 85 ILE A N 1
ATOM 671 C CA . ILE A 1 85 ? 12.689 9.441 7.121 1.00 84.69 85 ILE A CA 1
ATOM 672 C C . ILE A 1 85 ? 14.053 9.162 7.775 1.00 84.69 85 ILE A C 1
ATOM 674 O O . ILE A 1 85 ? 14.922 8.560 7.146 1.00 84.69 85 ILE A O 1
ATOM 678 N N . GLY A 1 86 ? 14.240 9.555 9.038 1.00 85.62 86 GLY A N 1
ATOM 679 C CA . GLY A 1 86 ? 15.462 9.309 9.806 1.00 85.62 86 GLY A CA 1
ATOM 680 C C . GLY A 1 86 ? 15.708 7.844 10.191 1.00 85.62 86 GLY A C 1
ATOM 681 O O . GLY A 1 86 ? 16.813 7.510 10.630 1.00 85.62 86 GLY A O 1
ATOM 682 N N . MET A 1 87 ? 14.720 6.958 10.028 1.00 89.06 87 MET A N 1
ATOM 683 C CA . MET A 1 87 ? 14.866 5.531 10.326 1.00 89.06 87 MET A CA 1
ATOM 684 C C . MET A 1 87 ? 15.844 4.849 9.358 1.00 89.06 87 MET A C 1
ATOM 686 O O . MET A 1 87 ? 15.969 5.206 8.186 1.00 89.06 87 MET A O 1
ATOM 690 N N . LYS A 1 88 ? 16.545 3.813 9.826 1.00 89.88 88 LYS A N 1
ATOM 691 C CA . LYS A 1 88 ? 17.496 3.055 9.001 1.00 89.88 88 LYS A CA 1
ATOM 692 C C . LYS A 1 88 ? 16.786 2.301 7.884 1.00 89.88 88 LYS A C 1
ATOM 694 O O . LYS A 1 88 ? 17.348 2.223 6.792 1.00 89.88 88 LYS A O 1
ATOM 699 N N . SER A 1 89 ? 15.580 1.779 8.131 1.00 86.69 89 SER A N 1
ATOM 700 C CA . SER A 1 89 ? 14.763 1.164 7.073 1.00 86.69 89 SER A CA 1
ATOM 701 C C . SER A 1 89 ? 14.336 2.165 5.998 1.00 86.69 89 SER A C 1
ATOM 703 O O . SER A 1 89 ? 14.113 1.774 4.861 1.00 86.69 89 SER A O 1
ATOM 705 N N . SER A 1 90 ? 14.313 3.464 6.287 1.00 86.69 90 SER A N 1
ATOM 706 C CA . SER A 1 90 ? 13.966 4.487 5.297 1.00 86.69 90 SER A CA 1
ATOM 707 C C . SER A 1 90 ? 15.095 4.767 4.306 1.00 86.69 90 SER A C 1
ATOM 709 O O . SER A 1 90 ? 14.829 5.232 3.203 1.00 86.69 90 SER A O 1
ATOM 711 N N . ASN A 1 91 ? 16.348 4.428 4.629 1.00 87.50 91 ASN A N 1
ATOM 712 C CA . ASN A 1 91 ? 17.480 4.610 3.720 1.00 87.50 91 ASN A CA 1
ATOM 713 C C . ASN A 1 91 ? 17.499 3.531 2.629 1.00 87.50 91 ASN A C 1
ATOM 715 O O . ASN A 1 91 ? 18.161 2.498 2.770 1.00 87.50 91 ASN A O 1
ATOM 719 N N . ASN A 1 92 ? 16.773 3.786 1.541 1.00 89.38 92 ASN A N 1
ATOM 720 C CA . ASN A 1 92 ? 16.665 2.870 0.418 1.00 89.38 92 ASN A CA 1
ATOM 721 C C . ASN A 1 92 ? 16.991 3.529 -0.939 1.00 89.38 92 ASN A C 1
ATOM 723 O O . ASN A 1 92 ? 16.839 4.743 -1.093 1.00 89.38 92 ASN A O 1
ATOM 727 N N . PRO A 1 93 ? 17.408 2.742 -1.950 1.00 90.31 93 PRO A N 1
ATOM 728 C CA . PRO A 1 93 ? 17.869 3.279 -3.233 1.00 90.31 93 PRO A CA 1
ATOM 729 C C . PRO A 1 93 ? 16.805 4.018 -4.052 1.00 90.31 93 PRO A C 1
ATOM 731 O O . PRO A 1 93 ? 17.163 4.822 -4.907 1.00 90.31 93 PRO A O 1
ATOM 734 N N . SER A 1 94 ? 15.507 3.802 -3.797 1.00 88.06 94 SER A N 1
ATOM 735 C CA . SER A 1 94 ? 14.446 4.474 -4.565 1.00 88.06 94 SER A CA 1
ATOM 736 C C . SER A 1 94 ? 14.328 5.972 -4.264 1.00 88.06 94 SER A C 1
ATOM 738 O O . SER A 1 94 ? 13.790 6.721 -5.078 1.00 88.06 94 SER A O 1
ATOM 740 N N . LEU A 1 95 ? 14.889 6.434 -3.141 1.00 84.94 95 LEU A N 1
ATOM 741 C CA . LEU A 1 95 ? 14.815 7.831 -2.702 1.00 84.94 95 LEU A CA 1
ATOM 742 C C . LEU A 1 95 ? 15.551 8.820 -3.607 1.00 84.94 95 LEU A C 1
ATOM 744 O O . LEU A 1 95 ? 15.325 10.026 -3.515 1.00 84.94 95 LEU A O 1
ATOM 748 N N . VAL A 1 96 ? 16.414 8.332 -4.501 1.00 81.94 96 VAL A N 1
ATOM 749 C CA . VAL A 1 96 ? 17.048 9.174 -5.528 1.00 81.94 96 VAL A CA 1
ATOM 750 C C . VAL A 1 96 ? 16.019 9.768 -6.493 1.00 81.94 96 VAL A C 1
ATOM 752 O O . VAL A 1 96 ? 16.274 10.793 -7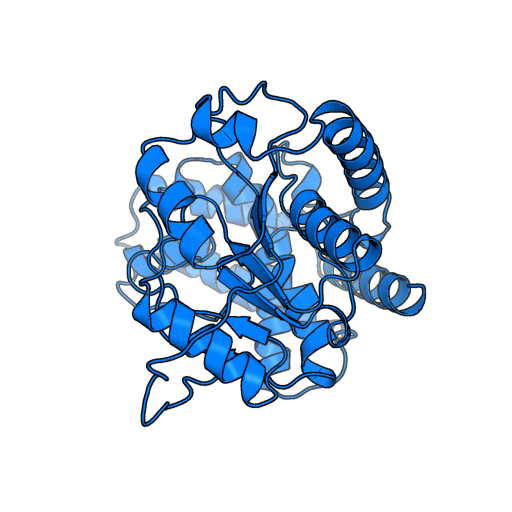.126 1.00 81.94 96 VAL A O 1
ATOM 755 N N . HIS A 1 97 ? 14.846 9.142 -6.601 1.00 77.19 97 HIS A N 1
ATOM 756 C CA . HIS A 1 97 ? 13.726 9.643 -7.375 1.00 77.19 97 HIS A CA 1
ATOM 757 C C . HIS A 1 97 ? 12.909 10.573 -6.478 1.00 77.19 97 HIS A C 1
ATOM 759 O O . HIS A 1 97 ? 12.186 10.126 -5.592 1.00 77.19 97 HIS A O 1
ATOM 765 N N . SER A 1 98 ? 13.041 11.881 -6.701 1.00 64.12 98 SER A N 1
ATOM 766 C CA . SER A 1 98 ? 12.365 12.944 -5.950 1.00 64.12 98 SER A CA 1
ATOM 767 C C . SER A 1 98 ? 10.852 12.966 -6.205 1.00 64.12 98 SER A C 1
ATOM 769 O O . SER A 1 98 ? 10.307 13.849 -6.868 1.00 64.12 98 SER A O 1
ATOM 771 N N . VAL A 1 99 ? 10.160 11.964 -5.669 1.00 69.12 99 VAL A N 1
ATOM 772 C CA . VAL A 1 99 ? 8.703 11.865 -5.630 1.00 69.12 99 VAL A CA 1
ATOM 773 C C . VAL A 1 99 ? 8.234 12.345 -4.260 1.00 69.12 99 VAL A C 1
ATOM 775 O O . VAL A 1 99 ? 8.755 11.922 -3.231 1.00 69.12 99 VAL A O 1
ATOM 778 N N . SER A 1 100 ? 7.243 13.238 -4.237 1.00 75.12 100 SER A N 1
ATOM 779 C CA . SER A 1 100 ? 6.541 13.580 -2.997 1.00 75.12 100 SER A CA 1
ATOM 780 C C . SER A 1 100 ? 5.772 12.344 -2.529 1.00 75.12 100 SER A C 1
ATOM 782 O O . SER A 1 100 ? 4.738 12.022 -3.113 1.00 75.12 100 SER A O 1
ATOM 784 N N . TYR A 1 101 ? 6.296 11.639 -1.525 1.00 83.69 101 TYR A N 1
ATOM 785 C CA . TYR A 1 101 ? 5.739 10.384 -1.019 1.00 83.69 101 TYR A CA 1
ATOM 786 C C . TYR A 1 101 ? 5.712 10.349 0.510 1.00 83.69 101 TYR A C 1
ATOM 788 O O . TYR A 1 101 ? 6.610 9.827 1.152 1.00 83.69 101 TYR A O 1
ATOM 796 N N . ASP A 1 102 ? 4.661 10.893 1.108 1.00 85.38 102 ASP A N 1
ATOM 797 C CA . ASP A 1 102 ? 4.487 10.974 2.563 1.00 85.38 102 ASP A CA 1
ATOM 798 C C . ASP A 1 102 ? 3.390 10.025 3.091 1.00 85.38 102 ASP A C 1
ATOM 800 O O . ASP A 1 102 ? 3.046 10.057 4.274 1.00 85.38 102 ASP A O 1
ATOM 804 N N . LEU A 1 103 ? 2.850 9.146 2.236 1.00 88.69 103 LEU A N 1
ATOM 805 C CA . LEU A 1 103 ? 1.794 8.190 2.592 1.00 88.69 103 LEU A CA 1
ATOM 806 C C . LEU A 1 103 ? 2.155 7.311 3.811 1.00 88.69 103 LEU A C 1
ATOM 808 O O . LEU A 1 103 ? 1.325 7.225 4.727 1.00 88.69 103 LEU A O 1
ATOM 812 N N . PRO A 1 104 ? 3.379 6.746 3.923 1.00 90.88 104 PRO A N 1
ATOM 813 C CA . PRO A 1 104 ? 3.789 6.013 5.120 1.00 90.88 104 PRO A CA 1
ATOM 814 C C . PRO A 1 104 ? 3.731 6.872 6.391 1.00 90.88 104 PRO A C 1
ATOM 816 O O . PRO A 1 104 ? 3.261 6.413 7.435 1.00 90.88 104 PRO A O 1
ATOM 819 N N . ALA A 1 105 ? 4.148 8.141 6.309 1.00 88.19 105 ALA A N 1
ATOM 820 C CA . ALA A 1 105 ? 4.105 9.068 7.439 1.00 88.19 105 ALA A CA 1
ATOM 821 C C . ALA A 1 105 ? 2.664 9.325 7.886 1.00 88.19 105 ALA A C 1
ATOM 823 O O . ALA A 1 105 ? 2.373 9.258 9.078 1.00 88.19 105 ALA A O 1
ATOM 824 N N . LYS A 1 106 ? 1.738 9.526 6.943 1.00 87.69 106 LYS A N 1
ATOM 825 C CA . LYS A 1 106 ? 0.320 9.774 7.251 1.00 87.69 106 LYS A CA 1
ATOM 826 C C . LYS A 1 106 ? -0.349 8.573 7.907 1.00 87.69 106 LYS A C 1
ATOM 828 O O . LYS A 1 106 ? -1.051 8.728 8.905 1.00 87.69 106 LYS A O 1
ATOM 833 N N . ARG A 1 107 ? -0.109 7.367 7.385 1.00 91.88 107 ARG A N 1
ATOM 834 C CA . ARG A 1 107 ? -0.670 6.123 7.940 1.00 91.88 107 ARG A CA 1
ATOM 835 C C . ARG A 1 107 ? -0.127 5.833 9.339 1.00 91.88 107 ARG A C 1
ATOM 837 O O . ARG A 1 107 ? -0.885 5.468 10.238 1.00 91.88 107 ARG A O 1
ATOM 844 N N . ASN A 1 108 ? 1.165 6.052 9.563 1.00 90.88 108 ASN A N 1
ATOM 845 C CA . ASN A 1 108 ? 1.741 5.917 10.897 1.00 90.88 108 ASN A CA 1
ATOM 846 C C . ASN A 1 108 ? 1.251 6.995 11.871 1.00 90.88 108 ASN A C 1
ATOM 848 O O . ASN A 1 108 ? 0.957 6.685 13.027 1.00 90.88 108 ASN A O 1
ATOM 852 N N . PHE A 1 109 ? 1.121 8.240 11.409 1.00 87.69 109 PHE A N 1
ATOM 853 C CA . PHE A 1 109 ? 0.548 9.321 12.199 1.00 87.69 109 PHE A CA 1
ATOM 854 C C . PHE A 1 109 ? -0.885 8.976 12.625 1.00 87.69 109 PHE A C 1
ATOM 856 O O . PHE A 1 109 ? -1.210 9.096 13.804 1.00 87.69 109 PHE A O 1
ATOM 863 N N . ALA A 1 110 ? -1.711 8.453 11.713 1.00 89.06 110 ALA A N 1
ATOM 864 C CA . ALA A 1 110 ? -3.058 7.970 12.016 1.00 89.06 110 ALA A CA 1
ATOM 865 C C . ALA A 1 110 ? -3.065 6.903 13.125 1.00 89.06 110 ALA A C 1
ATOM 867 O O . ALA A 1 110 ? -3.842 7.006 14.076 1.00 89.06 110 ALA A O 1
ATOM 868 N N . LEU A 1 111 ? -2.170 5.907 13.060 1.00 90.69 111 LEU A N 1
ATOM 869 C CA . LEU A 1 111 ? -2.045 4.890 14.113 1.00 90.69 111 LEU A CA 1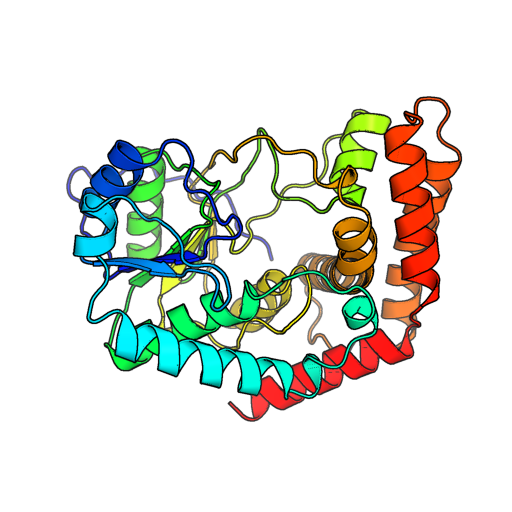
ATOM 870 C C . LEU A 1 111 ? -1.581 5.483 15.451 1.00 90.69 111 LEU A C 1
ATOM 872 O O . LEU A 1 111 ? -2.103 5.111 16.503 1.00 90.69 111 LEU A O 1
ATOM 876 N N . CYS A 1 112 ? -0.617 6.404 15.433 1.00 87.12 112 CYS A N 1
ATOM 877 C CA . CYS A 1 112 ? -0.133 7.091 16.631 1.00 87.12 112 CYS A CA 1
ATOM 878 C C . CYS A 1 112 ? -1.245 7.928 17.279 1.00 87.12 112 CYS A C 1
ATOM 880 O O . CYS A 1 112 ? -1.500 7.808 18.479 1.00 87.12 112 CYS A O 1
ATOM 882 N N . HIS A 1 113 ? -1.955 8.718 16.474 1.00 87.06 113 HIS A N 1
ATOM 883 C CA . HIS A 1 113 ? -3.094 9.520 16.902 1.00 87.06 113 HIS A CA 1
ATOM 884 C C . HIS A 1 113 ? -4.208 8.642 17.488 1.00 87.06 113 HIS A C 1
ATOM 886 O O . HIS A 1 113 ? -4.706 8.930 18.576 1.00 87.06 113 HIS A O 1
ATOM 892 N N . ALA A 1 114 ? -4.554 7.534 16.826 1.00 89.25 114 ALA A N 1
ATOM 893 C CA . ALA A 1 114 ? -5.545 6.585 17.324 1.00 89.25 114 ALA A CA 1
ATOM 894 C C . ALA A 1 114 ? -5.164 6.017 18.701 1.00 89.25 114 ALA A C 1
ATOM 896 O O . ALA A 1 114 ? -5.984 6.033 19.617 1.00 89.25 114 ALA A O 1
ATOM 897 N N . ARG A 1 115 ? -3.907 5.582 18.874 1.00 88.75 115 ARG A N 1
ATOM 898 C CA . ARG A 1 115 ? -3.398 5.059 20.155 1.00 88.75 115 ARG A CA 1
ATOM 899 C C . ARG A 1 115 ? -3.444 6.111 21.263 1.00 88.75 115 ARG A C 1
ATOM 901 O O . ARG A 1 115 ? -3.924 5.815 22.352 1.00 88.75 115 ARG A O 1
ATOM 908 N N . LYS A 1 116 ? -2.995 7.339 20.983 1.00 84.44 116 LYS A N 1
ATOM 909 C CA . LYS A 1 116 ? -3.006 8.452 21.951 1.00 84.44 116 LYS A CA 1
ATOM 910 C C . LYS A 1 116 ? -4.416 8.819 22.419 1.00 84.44 116 LYS A C 1
ATOM 912 O O . LYS A 1 116 ? -4.590 9.164 23.581 1.00 84.44 116 LYS A O 1
ATOM 917 N N . ASN A 1 117 ? -5.411 8.708 21.540 1.00 83.94 117 ASN A N 1
ATOM 918 C CA . ASN A 1 117 ? -6.813 8.998 21.852 1.00 83.94 117 ASN A CA 1
ATOM 919 C C . ASN A 1 117 ? -7.598 7.781 22.378 1.00 83.94 117 ASN A C 1
ATOM 921 O O . ASN A 1 117 ? -8.810 7.869 22.567 1.00 83.94 117 ASN A O 1
ATOM 925 N N . GLY A 1 118 ? -6.944 6.633 22.591 1.00 91.00 118 GLY A N 1
ATOM 926 C CA . GLY A 1 118 ? -7.613 5.415 23.057 1.00 91.00 118 GLY A CA 1
ATOM 927 C C . GLY A 1 118 ? -8.625 4.837 22.060 1.00 91.00 118 GLY A C 1
ATOM 928 O O . GLY A 1 118 ? -9.520 4.091 22.459 1.00 91.00 118 GLY A O 1
ATOM 929 N N . PHE A 1 119 ? -8.513 5.172 20.771 1.00 94.19 119 PHE A N 1
ATOM 930 C CA . PHE A 1 119 ? -9.374 4.605 19.736 1.00 94.19 119 PHE A CA 1
ATOM 931 C C . PHE A 1 119 ? -9.077 3.116 19.584 1.00 94.19 119 PHE A C 1
ATOM 933 O O . PHE A 1 119 ? -7.921 2.698 19.506 1.00 94.19 119 PHE A O 1
ATOM 940 N N . THR A 1 120 ? -10.134 2.315 19.535 1.00 96.00 120 THR A N 1
ATOM 941 C CA . THR A 1 120 ? -10.040 0.858 19.451 1.00 96.00 120 THR A CA 1
ATOM 942 C C . THR A 1 120 ? -10.196 0.395 18.016 1.00 96.00 120 THR A C 1
ATOM 944 O O . THR A 1 120 ? -9.470 -0.495 17.582 1.00 96.00 120 THR A O 1
ATOM 947 N N . GLU A 1 121 ? -11.110 1.005 17.266 1.00 96.75 121 GLU A N 1
ATOM 948 C CA . GLU A 1 121 ? -11.417 0.599 15.900 1.00 96.75 121 GLU A CA 1
ATOM 949 C C . GLU A 1 121 ? -11.354 1.776 14.958 1.00 96.75 121 GLU A C 1
ATOM 951 O O . GLU A 1 121 ? -12.124 2.733 15.059 1.00 96.75 121 GLU A O 1
ATOM 956 N N . VAL A 1 122 ? -10.426 1.682 14.019 1.00 96.00 122 VAL A N 1
ATOM 957 C CA . VAL A 1 122 ? -10.178 2.741 13.055 1.00 96.00 122 VAL A CA 1
ATOM 958 C C . VAL A 1 122 ? -10.109 2.170 11.659 1.00 96.00 122 VAL A C 1
ATOM 960 O O . VAL A 1 122 ? -9.902 0.973 11.467 1.00 96.00 122 VAL A O 1
ATOM 963 N N . MET A 1 123 ? -10.258 3.040 10.679 1.00 96.19 123 MET A N 1
ATOM 964 C CA . MET A 1 123 ? -10.072 2.697 9.287 1.00 96.19 123 MET A CA 1
ATOM 965 C C . MET A 1 123 ? -9.001 3.579 8.661 1.00 96.19 123 MET A C 1
ATOM 967 O O . MET A 1 123 ? -8.984 4.782 8.904 1.00 96.19 123 MET A O 1
ATOM 971 N N . LEU A 1 124 ? -8.139 2.975 7.847 1.00 95.00 124 LEU A N 1
ATOM 972 C CA . LEU A 1 124 ? -7.327 3.681 6.862 1.00 95.00 124 LEU A CA 1
ATOM 973 C C . LEU A 1 124 ? -8.035 3.554 5.510 1.00 95.00 124 LEU A C 1
ATOM 975 O O . LEU A 1 124 ? -8.393 2.441 5.107 1.00 95.00 124 LEU A O 1
ATOM 979 N N . LEU A 1 125 ? -8.293 4.686 4.864 1.00 93.06 125 LEU A N 1
ATOM 980 C CA . LEU A 1 125 ? -9.020 4.768 3.602 1.00 93.06 125 LEU A CA 1
ATOM 981 C C . LEU A 1 125 ? -8.336 5.780 2.687 1.00 93.06 125 LEU A C 1
ATOM 983 O O . LEU A 1 125 ? -8.365 6.966 2.989 1.00 93.06 125 LEU A O 1
ATOM 987 N N . ASP A 1 126 ? -7.742 5.326 1.591 1.00 90.25 126 ASP A N 1
ATOM 988 C CA . ASP A 1 126 ? -7.131 6.219 0.606 1.00 90.25 126 ASP A CA 1
ATOM 989 C C . ASP A 1 126 ? -8.197 7.108 -0.059 1.00 90.25 126 ASP A C 1
ATOM 991 O O . ASP A 1 126 ? -9.375 6.750 -0.157 1.00 90.25 126 ASP A O 1
ATOM 995 N N . ASP A 1 127 ? -7.785 8.301 -0.491 1.00 85.50 127 ASP A N 1
ATOM 996 C CA . ASP A 1 127 ? -8.687 9.346 -0.984 1.00 85.50 127 ASP A CA 1
ATOM 997 C C . ASP A 1 127 ? -9.352 9.013 -2.329 1.00 85.50 127 ASP A C 1
ATOM 999 O O . ASP A 1 127 ? -10.344 9.639 -2.691 1.00 85.50 127 AS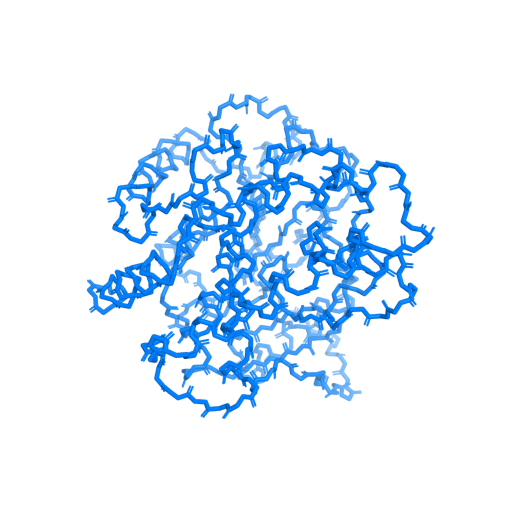P A O 1
ATOM 1003 N N . ASP A 1 128 ? -8.865 8.009 -3.054 1.00 86.25 128 ASP A N 1
ATOM 1004 C CA . ASP A 1 128 ? -9.422 7.547 -4.325 1.00 86.25 128 ASP A CA 1
ATOM 1005 C C . ASP A 1 128 ? -10.248 6.251 -4.218 1.00 86.25 128 ASP A C 1
ATOM 1007 O O . ASP A 1 128 ? -10.683 5.723 -5.249 1.00 86.25 128 ASP A O 1
ATOM 1011 N N . ILE A 1 129 ? -10.507 5.761 -2.997 1.00 88.50 129 ILE A N 1
ATOM 1012 C CA . ILE A 1 129 ? -11.248 4.523 -2.736 1.00 88.50 129 ILE A CA 1
ATOM 1013 C C . ILE A 1 129 ? -12.677 4.785 -2.242 1.00 88.50 129 ILE A C 1
ATOM 1015 O O . ILE A 1 129 ? -12.931 5.568 -1.329 1.00 88.50 129 ILE A O 1
ATOM 1019 N N . TYR A 1 130 ? -13.622 4.025 -2.795 1.00 88.19 130 TYR A N 1
ATOM 1020 C CA . TYR A 1 130 ? -15.040 4.037 -2.451 1.00 88.19 130 TYR A CA 1
ATOM 1021 C C . TYR A 1 130 ? -15.508 2.665 -1.971 1.00 88.19 130 TYR A C 1
ATOM 1023 O O . TYR A 1 130 ? -15.187 1.625 -2.553 1.00 88.19 130 TYR A O 1
ATOM 1031 N N . ILE A 1 131 ? -16.339 2.669 -0.930 1.00 88.81 131 ILE A N 1
ATOM 1032 C CA . ILE A 1 131 ? -16.896 1.461 -0.321 1.00 88.81 131 ILE A CA 1
ATOM 1033 C C . ILE A 1 131 ? -18.399 1.626 -0.213 1.00 88.81 131 ILE A C 1
ATOM 1035 O O . ILE A 1 131 ? -18.892 2.617 0.324 1.00 88.81 131 ILE A O 1
ATOM 1039 N N . GLU A 1 132 ? -19.135 0.623 -0.673 1.00 88.62 132 GLU A N 1
ATOM 1040 C CA . GLU A 1 132 ? -20.574 0.575 -0.452 1.00 88.62 132 GLU A CA 1
ATOM 1041 C C . GLU A 1 132 ? -20.899 0.426 1.038 1.00 88.62 132 GLU A C 1
ATOM 1043 O O . GLU A 1 132 ? -20.297 -0.387 1.746 1.00 88.62 132 GLU A O 1
ATOM 1048 N N . GLU A 1 133 ? -21.946 1.111 1.496 1.00 88.62 133 GLU A N 1
ATOM 1049 C CA . GLU A 1 133 ? -22.439 1.034 2.876 1.00 88.62 133 GLU A CA 1
ATOM 1050 C C . GLU A 1 133 ? -22.598 -0.412 3.376 1.00 88.62 133 GLU A C 1
ATOM 1052 O O . GLU A 1 133 ? -22.166 -0.760 4.478 1.00 88.62 133 GLU A O 1
ATOM 1057 N N . ARG A 1 134 ? -23.174 -1.293 2.548 1.00 89.31 134 ARG A N 1
ATOM 1058 C CA . ARG A 1 134 ? -23.361 -2.707 2.899 1.00 89.31 134 ARG A CA 1
ATOM 1059 C C . ARG A 1 134 ? -22.030 -3.414 3.164 1.00 89.31 134 ARG A C 1
ATOM 1061 O O . ARG A 1 134 ? -21.941 -4.231 4.082 1.00 89.31 134 ARG A O 1
ATOM 1068 N N . MET A 1 135 ? -21.007 -3.118 2.363 1.00 90.94 135 MET A N 1
ATOM 1069 C CA . MET A 1 135 ? -19.673 -3.696 2.526 1.00 90.94 135 MET A CA 1
ATOM 1070 C C . MET A 1 135 ? -18.996 -3.148 3.786 1.00 90.94 135 MET A C 1
ATOM 1072 O O . MET A 1 135 ? -18.403 -3.926 4.535 1.00 90.94 135 MET A O 1
ATOM 1076 N N . PHE A 1 136 ? -19.155 -1.854 4.079 1.00 91.50 136 PHE A N 1
ATOM 1077 C CA . PHE A 1 136 ? -18.652 -1.254 5.315 1.00 91.50 136 PHE A CA 1
ATOM 1078 C C . PHE A 1 136 ? -19.290 -1.888 6.561 1.00 91.50 136 PHE A C 1
ATOM 1080 O O . PHE A 1 136 ? -18.581 -2.358 7.451 1.00 91.50 136 PHE A O 1
ATOM 1087 N N . ARG A 1 137 ? -20.627 -1.993 6.606 1.00 91.19 137 ARG A N 1
ATOM 1088 C CA . ARG A 1 137 ? -21.350 -2.644 7.718 1.00 91.19 137 ARG A CA 1
ATOM 1089 C C . ARG A 1 137 ? -20.880 -4.082 7.932 1.00 91.19 137 ARG A C 1
ATOM 1091 O O . ARG A 1 137 ? -20.662 -4.508 9.065 1.00 91.19 137 ARG A O 1
ATOM 1098 N N . LYS A 1 138 ? -20.661 -4.823 6.841 1.00 92.00 138 LYS A N 1
ATOM 1099 C CA . LYS A 1 138 ? -20.090 -6.172 6.896 1.00 92.00 138 LYS A CA 1
ATOM 1100 C C . LYS A 1 138 ? -18.681 -6.177 7.497 1.00 92.00 138 LYS A C 1
ATOM 1102 O O . LYS A 1 138 ? -18.363 -7.084 8.263 1.00 92.00 138 LYS A O 1
ATOM 1107 N N . ALA A 1 139 ? -17.846 -5.189 7.183 1.00 93.50 139 ALA A N 1
ATOM 1108 C CA . ALA A 1 139 ? -16.507 -5.093 7.752 1.00 93.50 139 ALA A CA 1
ATOM 1109 C C . ALA A 1 139 ? -16.526 -4.838 9.266 1.00 93.50 139 ALA A C 1
ATOM 1111 O O . ALA A 1 139 ? -15.825 -5.525 10.007 1.00 93.50 139 ALA A O 1
ATOM 1112 N N . VAL A 1 140 ? -17.386 -3.929 9.736 1.00 93.44 140 VAL A N 1
ATOM 1113 C CA . VAL A 1 140 ? -17.586 -3.667 11.175 1.00 93.44 140 VAL A CA 1
ATOM 1114 C C . VAL A 1 140 ? -18.112 -4.904 11.906 1.00 93.44 140 VAL A C 1
ATOM 1116 O O . VAL A 1 140 ? -17.655 -5.234 13.003 1.00 93.44 140 VAL A O 1
ATOM 1119 N N . TYR A 1 141 ? -19.038 -5.637 11.286 1.00 92.50 141 TYR A N 1
ATOM 1120 C CA . TYR A 1 141 ? -19.500 -6.913 11.826 1.00 92.50 141 TYR A CA 1
ATOM 1121 C C . TYR A 1 141 ? -18.343 -7.913 11.977 1.00 92.50 141 TYR A C 1
ATOM 1123 O O . TYR A 1 141 ? -18.181 -8.507 13.038 1.00 92.50 141 TYR A O 1
ATOM 1131 N N . LEU A 1 142 ? -17.468 -8.040 10.973 1.00 93.75 142 LEU A N 1
ATOM 1132 C CA . LEU A 1 142 ? -16.296 -8.916 11.063 1.00 93.75 142 LEU A CA 1
ATOM 1133 C C . LEU A 1 142 ? -15.335 -8.504 12.191 1.00 93.75 142 LEU A C 1
ATOM 1135 O O . LEU A 1 142 ? -14.793 -9.381 12.861 1.00 93.75 142 LEU A O 1
ATOM 1139 N N . LEU A 1 143 ? -15.158 -7.209 12.474 1.00 93.06 143 LEU A N 1
ATOM 1140 C CA . LEU A 1 143 ? -14.407 -6.801 13.669 1.00 93.06 143 LEU A CA 1
ATOM 1141 C C . LEU A 1 143 ? -15.054 -7.354 14.947 1.00 93.06 143 LEU A C 1
ATOM 1143 O O . LEU A 1 143 ? -14.368 -7.898 15.814 1.00 93.06 143 LEU A O 1
ATOM 1147 N N . SER A 1 144 ? -16.381 -7.294 15.044 1.00 90.94 144 SER A N 1
ATOM 1148 C CA . SER A 1 144 ? -17.131 -7.819 16.195 1.00 90.94 144 SER A CA 1
ATOM 1149 C C . SER A 1 144 ? -16.990 -9.344 16.344 1.00 90.94 144 SER A C 1
ATOM 1151 O O . SER A 1 144 ? -16.911 -9.842 17.461 1.00 90.94 144 SER A O 1
ATOM 1153 N N . GLU A 1 145 ? -16.807 -10.073 15.238 1.00 92.12 145 GLU A N 1
ATOM 1154 C CA . GLU A 1 145 ? -16.554 -11.529 15.195 1.00 92.12 145 GLU A CA 1
ATOM 1155 C C . GLU A 1 145 ? -15.097 -11.936 15.533 1.00 92.12 145 GLU A C 1
ATOM 1157 O O . GLU A 1 145 ? -14.654 -13.073 15.303 1.00 92.12 145 GLU A O 1
ATOM 1162 N N . GLY A 1 146 ? -14.312 -10.999 16.068 1.00 91.50 146 GLY A N 1
ATOM 1163 C CA . GLY A 1 146 ? -12.952 -11.255 16.538 1.00 91.50 146 GLY A CA 1
ATOM 1164 C C . GLY A 1 146 ? -11.888 -11.238 15.439 1.00 91.50 146 GLY A C 1
ATOM 1165 O O . GLY A 1 146 ? -10.808 -11.789 15.643 1.00 91.50 146 GLY A O 1
ATOM 1166 N N . PHE A 1 147 ? -12.169 -10.636 14.280 1.00 94.31 147 PHE A N 1
ATOM 1167 C CA . PHE A 1 147 ? -11.119 -10.247 13.337 1.00 94.31 147 PHE A CA 1
ATOM 1168 C C . PHE A 1 147 ? -10.514 -8.901 13.764 1.00 94.31 147 PHE A C 1
ATOM 1170 O O . PHE A 1 147 ? -11.232 -8.019 14.233 1.00 94.31 147 PHE A O 1
ATOM 1177 N N . SER A 1 148 ? -9.202 -8.736 13.603 1.00 95.06 148 SER A N 1
ATOM 1178 C CA 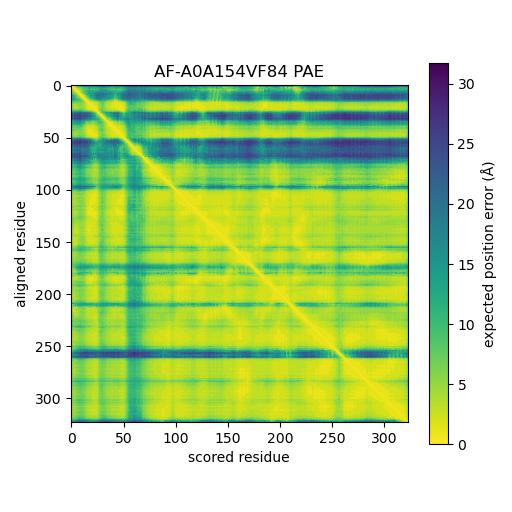. SER A 1 148 ? -8.495 -7.500 13.983 1.00 95.06 148 SER A CA 1
ATOM 1179 C C . SER A 1 148 ? -8.079 -6.660 12.784 1.00 95.06 148 SER A C 1
ATOM 1181 O O . SER A 1 148 ? -7.799 -5.476 12.936 1.00 95.06 148 SER A O 1
ATOM 1183 N N . MET A 1 149 ? -8.038 -7.253 11.589 1.00 95.12 149 MET A N 1
ATOM 1184 C CA . MET A 1 149 ? -7.837 -6.521 10.341 1.00 95.12 149 MET A CA 1
ATOM 1185 C C . MET A 1 149 ? -8.861 -6.982 9.313 1.00 95.12 149 MET A C 1
ATOM 1187 O O . MET A 1 149 ? -8.941 -8.173 8.990 1.00 95.12 149 MET A O 1
ATOM 1191 N N . VAL A 1 150 ? -9.639 -6.043 8.787 1.00 95.62 150 VAL A N 1
ATOM 1192 C CA . VAL A 1 150 ? -10.675 -6.325 7.797 1.00 95.62 150 VAL A CA 1
ATOM 1193 C C . VAL A 1 150 ? -10.529 -5.372 6.628 1.00 95.62 150 VAL A C 1
ATOM 1195 O O . VAL A 1 150 ? -10.703 -4.173 6.796 1.00 95.62 150 VAL A O 1
ATOM 1198 N N . GLY A 1 151 ? -10.210 -5.892 5.447 1.00 94.69 151 GLY A N 1
ATOM 1199 C CA . GLY A 1 151 ? -10.050 -5.063 4.253 1.00 94.69 151 GLY A CA 1
ATOM 1200 C C . GLY A 1 151 ? -10.936 -5.505 3.096 1.00 94.69 151 GLY A C 1
ATOM 1201 O O . GLY A 1 151 ? -11.841 -6.335 3.255 1.00 94.69 151 GLY A O 1
ATOM 1202 N N . PHE A 1 152 ? -10.678 -4.932 1.926 1.00 93.62 152 PHE A N 1
ATOM 1203 C CA . PHE A 1 152 ? -11.521 -5.073 0.743 1.00 93.62 152 PHE A CA 1
ATOM 1204 C C . PHE A 1 152 ? -10.662 -5.369 -0.483 1.00 93.62 152 PHE A C 1
ATOM 1206 O O . PHE A 1 152 ? -9.519 -4.933 -0.583 1.00 93.62 152 PHE A O 1
ATOM 1213 N N . TYR A 1 153 ? -11.212 -6.136 -1.417 1.00 91.56 153 TYR A N 1
ATOM 1214 C CA . TYR A 1 153 ? -10.595 -6.331 -2.721 1.00 91.56 153 TYR A CA 1
ATOM 1215 C C . TYR A 1 153 ? -10.975 -5.184 -3.649 1.00 91.56 153 TYR A C 1
ATOM 1217 O O . TYR A 1 153 ? -12.156 -4.954 -3.899 1.00 91.56 153 TYR A O 1
ATOM 1225 N N . VAL A 1 154 ? -9.985 -4.517 -4.220 1.00 88.81 154 VAL A N 1
ATOM 1226 C CA . VAL A 1 154 ? -10.206 -3.487 -5.236 1.00 88.81 154 VAL A CA 1
ATOM 1227 C C . VAL A 1 154 ? -10.074 -4.138 -6.611 1.00 88.81 154 VAL A C 1
ATOM 1229 O O . VAL A 1 154 ? -8.970 -4.447 -7.043 1.00 88.81 154 VAL A O 1
ATOM 1232 N N . LEU A 1 155 ? -11.191 -4.465 -7.269 1.00 83.50 155 LEU A N 1
ATOM 1233 C CA . LEU A 1 155 ? -11.168 -5.347 -8.453 1.00 83.50 155 LEU A CA 1
ATOM 1234 C C . LEU A 1 155 ? -11.258 -4.617 -9.799 1.00 83.50 155 LEU A C 1
ATOM 1236 O O . LEU A 1 155 ? -10.654 -5.076 -10.771 1.00 83.50 155 LEU A O 1
ATOM 1240 N N . ASP A 1 156 ? -12.008 -3.516 -9.875 1.00 78.38 156 ASP A N 1
ATOM 1241 C CA . ASP A 1 156 ? -12.313 -2.851 -11.150 1.00 78.38 156 ASP A CA 1
ATOM 1242 C C . ASP A 1 156 ? -11.077 -2.129 -11.704 1.00 78.38 156 ASP A C 1
ATOM 1244 O O . ASP A 1 156 ? -10.500 -2.516 -12.734 1.00 78.38 156 ASP A O 1
ATOM 1248 N N . PHE A 1 157 ? -10.619 -1.127 -10.953 1.00 84.19 157 PHE A N 1
ATOM 1249 C CA . PHE A 1 157 ? -9.312 -0.510 -11.104 1.00 84.19 157 PHE A CA 1
ATOM 1250 C C . PHE A 1 157 ? -8.449 -0.948 -9.914 1.00 84.19 157 PHE A C 1
ATOM 1252 O O . PHE A 1 157 ? -8.539 -0.345 -8.859 1.00 84.19 157 PHE A O 1
ATOM 1259 N N . PRO A 1 158 ? -7.723 -2.069 -10.016 1.00 83.88 158 PRO A N 1
ATOM 1260 C CA . PRO A 1 158 ? -7.041 -2.649 -8.878 1.00 83.88 158 PRO A CA 1
ATOM 1261 C C . PRO A 1 158 ? -5.889 -1.767 -8.428 1.00 83.88 158 PRO A C 1
ATOM 1263 O O . PRO A 1 158 ? -5.152 -1.254 -9.265 1.00 83.88 158 PRO A O 1
ATOM 1266 N N . ASP A 1 159 ? -5.717 -1.675 -7.116 1.00 83.19 159 ASP A N 1
ATOM 1267 C CA . ASP A 1 159 ? -4.586 -0.993 -6.507 1.00 83.19 159 ASP A CA 1
ATOM 1268 C C . ASP A 1 159 ? -3.344 -1.884 -6.597 1.00 83.19 159 ASP A C 1
ATOM 1270 O O . ASP A 1 159 ? -3.090 -2.751 -5.755 1.00 83.19 159 ASP A O 1
ATOM 1274 N N . ILE A 1 160 ? -2.647 -1.769 -7.721 1.00 89.94 160 ILE A N 1
ATOM 1275 C CA . ILE A 1 160 ? -1.443 -2.527 -8.057 1.00 89.94 160 ILE A CA 1
ATOM 1276 C C . ILE A 1 160 ? -0.384 -1.565 -8.579 1.00 89.94 160 ILE A C 1
ATOM 1278 O O . ILE A 1 160 ? -0.689 -0.450 -9.009 1.00 89.94 160 ILE A O 1
ATOM 1282 N N . SER A 1 161 ? 0.870 -2.008 -8.580 1.00 92.44 161 SER A N 1
ATOM 1283 C CA . SER A 1 161 ? 1.967 -1.162 -9.035 1.00 92.44 161 SER A CA 1
ATOM 1284 C C . SER A 1 161 ? 1.855 -0.787 -10.509 1.00 92.44 161 SER A C 1
ATOM 1286 O O . SER A 1 161 ? 1.117 -1.396 -11.298 1.00 92.44 161 SER A O 1
ATOM 1288 N N . THR A 1 162 ? 2.627 0.218 -10.919 1.00 95.25 162 THR A N 1
ATOM 1289 C CA . THR A 1 162 ? 2.661 0.664 -12.312 1.00 95.25 162 THR A CA 1
ATOM 1290 C C . THR A 1 162 ? 2.985 -0.480 -13.273 1.00 95.25 162 THR A C 1
ATOM 1292 O O . THR A 1 162 ? 2.352 -0.604 -14.327 1.00 95.25 162 THR A O 1
ATOM 1295 N N . ILE A 1 163 ? 3.965 -1.317 -12.925 1.00 96.56 163 ILE A N 1
ATOM 1296 C CA . ILE A 1 163 ? 4.393 -2.438 -13.766 1.00 96.56 163 ILE A CA 1
ATOM 1297 C C . ILE A 1 163 ? 3.325 -3.525 -13.810 1.00 96.56 163 ILE A C 1
ATOM 1299 O O . ILE A 1 163 ? 3.041 -4.043 -14.892 1.00 96.56 163 ILE A O 1
ATOM 1303 N N . ASP A 1 164 ? 2.655 -3.800 -12.694 1.00 94.56 164 ASP A N 1
ATOM 1304 C CA . ASP A 1 164 ? 1.539 -4.743 -12.656 1.00 94.56 164 ASP A CA 1
ATOM 1305 C C . ASP A 1 164 ? 0.346 -4.265 -13.506 1.00 94.56 164 ASP A C 1
ATOM 1307 O O . ASP A 1 164 ? -0.275 -5.071 -14.209 1.00 94.56 164 ASP A O 1
ATOM 1311 N N . HIS A 1 165 ? 0.058 -2.958 -13.529 1.00 94.31 165 HIS A N 1
ATOM 1312 C CA . HIS A 1 165 ? -0.919 -2.371 -14.450 1.00 94.31 165 HIS A CA 1
ATOM 1313 C C . HIS A 1 165 ? -0.514 -2.547 -15.915 1.00 94.31 165 HIS A C 1
ATOM 1315 O O . HIS A 1 165 ? -1.332 -2.974 -16.735 1.00 94.31 165 HIS A O 1
ATOM 1321 N N . ILE A 1 166 ? 0.739 -2.232 -16.256 1.00 95.88 166 ILE A N 1
ATOM 1322 C CA . ILE A 1 166 ? 1.252 -2.392 -17.621 1.00 95.88 166 ILE A CA 1
ATOM 1323 C C . ILE A 1 166 ? 1.171 -3.856 -18.048 1.00 95.88 166 ILE A C 1
ATOM 1325 O O . ILE A 1 166 ? 0.707 -4.133 -19.155 1.00 95.88 166 ILE A O 1
ATOM 1329 N N . ASN A 1 167 ? 1.568 -4.785 -17.181 1.00 95.31 167 ASN A N 1
ATOM 1330 C CA . ASN A 1 167 ? 1.506 -6.216 -17.442 1.00 95.31 167 ASN A CA 1
ATOM 1331 C C . ASN A 1 167 ? 0.067 -6.683 -17.682 1.00 95.31 167 ASN A C 1
ATOM 1333 O O . ASN A 1 167 ? -0.208 -7.320 -18.701 1.00 95.31 167 ASN A O 1
ATOM 1337 N N . ARG A 1 168 ? -0.870 -6.296 -16.805 1.00 93.06 168 ARG A N 1
ATOM 1338 C CA . ARG A 1 168 ? -2.304 -6.597 -16.946 1.00 93.06 168 ARG A CA 1
ATOM 1339 C C . ARG A 1 168 ? -2.862 -6.116 -18.280 1.00 93.06 168 ARG A C 1
ATOM 1341 O O . ARG A 1 168 ? -3.560 -6.863 -18.955 1.00 93.06 168 ARG A O 1
ATOM 1348 N N . ILE A 1 169 ? -2.571 -4.869 -18.653 1.00 93.94 169 ILE A N 1
ATOM 1349 C CA . ILE A 1 169 ? -3.090 -4.263 -19.885 1.00 93.94 169 ILE A CA 1
ATOM 1350 C C . ILE A 1 169 ? -2.446 -4.902 -21.120 1.00 93.94 169 ILE A C 1
ATOM 1352 O O . ILE A 1 169 ? -3.130 -5.166 -22.099 1.00 93.94 169 ILE A O 1
ATOM 1356 N N . THR A 1 170 ? -1.137 -5.150 -21.081 1.00 94.94 170 THR A N 1
ATOM 1357 C CA . THR A 1 170 ? -0.369 -5.637 -22.239 1.00 94.94 170 THR A CA 1
ATOM 1358 C C . THR A 1 170 ? -0.652 -7.106 -22.545 1.00 94.94 170 THR A C 1
ATOM 1360 O O . THR A 1 170 ? -0.720 -7.489 -23.711 1.00 94.94 170 THR A O 1
ATOM 1363 N N . THR A 1 171 ? -0.817 -7.924 -21.503 1.00 93.44 171 THR A N 1
ATOM 1364 C CA . THR A 1 171 ? -1.039 -9.372 -21.633 1.00 93.44 171 THR A CA 1
ATOM 1365 C C . THR A 1 171 ? -2.511 -9.769 -21.577 1.00 93.44 171 THR A C 1
ATOM 1367 O O . THR A 1 171 ? -2.823 -10.940 -21.781 1.00 93.44 171 THR A O 1
ATOM 1370 N N . GLU A 1 172 ? -3.399 -8.829 -21.234 1.00 89.31 172 GLU A N 1
ATOM 1371 C CA . GLU A 1 172 ? -4.825 -9.055 -20.951 1.00 89.31 172 GLU A CA 1
ATOM 1372 C C . GLU A 1 172 ? -5.086 -10.088 -19.834 1.00 89.31 172 GLU A C 1
ATOM 1374 O O . GLU A 1 172 ? -6.214 -10.540 -19.617 1.00 89.31 172 GLU A O 1
ATOM 1379 N N . LYS A 1 173 ? -4.049 -10.462 -19.073 1.00 86.31 173 LYS A N 1
ATOM 1380 C CA . LYS A 1 173 ? -4.158 -11.399 -17.954 1.00 86.31 173 LYS A CA 1
ATOM 1381 C C . LYS A 1 173 ? -4.566 -10.661 -16.692 1.00 86.31 173 LYS A C 1
ATOM 1383 O O . LYS A 1 173 ? -4.097 -9.565 -16.399 1.00 86.31 173 LYS A O 1
ATOM 1388 N N . LYS A 1 174 ? -5.418 -11.301 -15.891 1.00 76.88 174 LYS A N 1
ATOM 1389 C CA . LYS A 1 174 ? -5.762 -10.794 -14.561 1.00 76.88 174 LYS A CA 1
ATOM 1390 C C . LYS A 1 174 ? -4.540 -10.879 -13.645 1.00 76.88 174 LYS A C 1
ATOM 1392 O O . LYS A 1 174 ? -3.995 -11.964 -13.455 1.00 76.88 174 LYS A O 1
ATOM 1397 N N . THR A 1 175 ? -4.163 -9.756 -13.042 1.00 72.88 175 THR A N 1
ATOM 1398 C CA . THR A 1 175 ? -3.208 -9.723 -11.927 1.00 72.88 175 THR A CA 1
ATOM 1399 C C . THR A 1 175 ? -3.920 -10.132 -10.640 1.00 72.88 175 THR A C 1
ATOM 1401 O O . THR A 1 175 ? -5.100 -9.827 -10.448 1.00 72.88 175 THR A O 1
ATOM 1404 N N . GLY A 1 176 ? -3.224 -10.851 -9.760 1.00 73.69 176 GLY A N 1
ATOM 1405 C CA . GLY A 1 176 ? -3.762 -11.217 -8.453 1.00 73.69 176 GLY A CA 1
ATOM 1406 C C . GLY A 1 176 ? -3.938 -9.982 -7.572 1.00 73.69 176 GLY A C 1
ATOM 1407 O O . GLY A 1 176 ? -2.952 -9.417 -7.109 1.00 73.69 176 GLY A O 1
ATOM 1408 N N . VAL A 1 177 ? -5.184 -9.587 -7.317 1.00 79.31 177 VAL A N 1
ATOM 1409 C CA . VAL A 1 177 ? -5.506 -8.518 -6.365 1.00 79.31 177 VAL A CA 1
ATOM 1410 C C . VAL A 1 177 ? -5.453 -9.079 -4.952 1.00 79.31 177 VAL A C 1
ATOM 1412 O O . VAL A 1 177 ? -6.027 -10.131 -4.664 1.00 79.31 177 VAL A O 1
ATOM 1415 N N . SER A 1 178 ? -4.783 -8.359 -4.062 1.00 82.50 178 SER A N 1
ATOM 1416 C CA . SER A 1 178 ? -4.760 -8.670 -2.637 1.00 82.50 178 SER A CA 1
ATOM 1417 C C . SER A 1 178 ? -5.393 -7.547 -1.831 1.00 82.50 178 SER A C 1
ATOM 1419 O O . SER A 1 178 ? -5.479 -6.417 -2.295 1.00 82.50 178 SER A O 1
ATOM 1421 N N . VAL A 1 179 ? -5.828 -7.868 -0.616 1.00 82.81 179 VAL A N 1
ATOM 1422 C CA . VAL A 1 179 ? -6.241 -6.850 0.351 1.00 82.81 179 VAL A CA 1
ATOM 1423 C C . VAL A 1 179 ? -4.996 -6.113 0.852 1.00 82.81 179 VAL A C 1
ATOM 1425 O O . VAL A 1 179 ? -4.080 -6.756 1.371 1.00 82.81 179 VAL A O 1
ATOM 1428 N N . ALA A 1 180 ? -5.005 -4.794 0.684 1.00 81.44 180 ALA A N 1
ATOM 1429 C CA . ALA A 1 180 ? -3.942 -3.839 0.994 1.00 81.44 180 ALA A CA 1
ATOM 1430 C C . ALA A 1 180 ? -4.411 -2.844 2.079 1.00 81.44 180 ALA A C 1
ATOM 1432 O O . ALA A 1 180 ? -5.552 -2.929 2.547 1.00 81.44 180 ALA A O 1
ATOM 1433 N N . ALA A 1 181 ? -3.546 -1.923 2.519 1.00 80.19 181 ALA A N 1
ATOM 1434 C CA . ALA A 1 181 ? -3.936 -0.890 3.495 1.00 80.19 181 ALA A CA 1
ATOM 1435 C C . ALA A 1 181 ? -4.587 0.356 2.876 1.00 80.19 181 ALA A C 1
ATOM 1437 O O . ALA A 1 181 ? -4.917 1.287 3.608 1.00 80.19 181 ALA A O 1
ATOM 1438 N N . ASN A 1 182 ? -4.823 0.352 1.564 1.00 84.88 182 ASN A N 1
ATOM 1439 C CA . ASN A 1 182 ? -5.614 1.369 0.871 1.00 84.88 182 ASN A CA 1
ATOM 1440 C C . ASN A 1 182 ? -7.059 1.473 1.375 1.00 84.88 182 ASN A C 1
ATOM 1442 O O . ASN A 1 182 ? -7.724 2.493 1.220 1.00 84.88 182 ASN A O 1
ATOM 1446 N N . CYS A 1 183 ? -7.562 0.397 1.976 1.00 91.81 183 CYS A N 1
ATOM 1447 C CA . CYS A 1 183 ? -8.914 0.310 2.482 1.00 91.81 183 CYS A CA 1
ATOM 1448 C C . CYS A 1 183 ? -8.993 -0.794 3.539 1.00 91.81 183 CYS A C 1
ATOM 1450 O O . CYS A 1 183 ? -9.325 -1.948 3.240 1.00 91.81 183 CYS A O 1
ATOM 1452 N N . ILE A 1 184 ? -8.670 -0.458 4.788 1.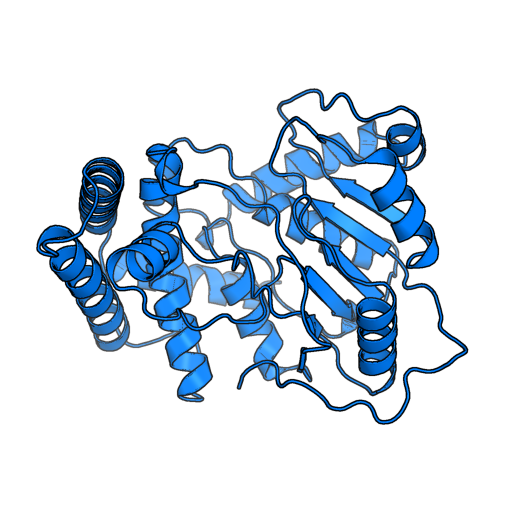00 95.00 184 ILE A N 1
ATOM 1453 C CA . ILE A 1 184 ? -8.563 -1.446 5.862 1.00 95.00 184 ILE A CA 1
ATOM 1454 C C . ILE A 1 184 ? -9.078 -0.925 7.201 1.00 95.00 184 ILE A C 1
ATOM 1456 O O . ILE A 1 184 ? -8.683 0.134 7.683 1.00 95.00 184 ILE A O 1
ATOM 1460 N N . LEU A 1 185 ? -9.951 -1.708 7.829 1.00 96.25 185 LEU A N 1
ATOM 1461 C CA . LEU A 1 185 ? -10.360 -1.538 9.214 1.00 96.25 185 LEU A CA 1
ATOM 1462 C C . LEU A 1 185 ? -9.404 -2.302 10.129 1.00 96.25 185 LEU A C 1
ATOM 1464 O O . LEU A 1 185 ? -9.037 -3.447 9.850 1.00 96.25 185 LEU A O 1
ATOM 1468 N N . ILE A 1 186 ? -9.030 -1.672 11.235 1.00 96.00 186 ILE A N 1
ATOM 1469 C CA . ILE A 1 186 ? -7.999 -2.128 12.158 1.00 96.00 186 ILE A CA 1
ATOM 1470 C C . ILE A 1 186 ? -8.519 -2.023 13.594 1.00 96.00 186 ILE A C 1
ATOM 1472 O O . ILE A 1 186 ? -8.966 -0.957 14.024 1.00 96.00 186 ILE A O 1
ATOM 1476 N N . LYS A 1 187 ? -8.382 -3.110 14.362 1.00 95.81 187 LYS A N 1
ATOM 1477 C CA . LYS A 1 187 ? -8.385 -3.057 15.827 1.00 95.81 187 LYS A CA 1
ATOM 1478 C C . LYS A 1 187 ? -7.015 -2.608 16.308 1.00 95.81 187 LYS A C 1
ATOM 1480 O O . LYS A 1 187 ? -6.059 -3.381 16.307 1.00 95.81 187 LYS A O 1
ATOM 1485 N N . VAL A 1 188 ? -6.921 -1.345 16.698 1.00 94.25 188 VAL A N 1
ATOM 1486 C CA . VAL A 1 188 ? -5.668 -0.668 17.059 1.00 94.25 188 VAL A CA 1
ATOM 1487 C C . VAL A 1 188 ? -4.881 -1.396 18.160 1.00 94.25 188 VAL A C 1
ATOM 1489 O O . VAL A 1 188 ? -3.660 -1.496 18.010 1.00 94.25 188 VAL A O 1
ATOM 1492 N N . PRO A 1 189 ? -5.507 -1.939 19.228 1.00 92.75 189 PRO A N 1
ATOM 1493 C CA . PRO A 1 189 ? -4.765 -2.628 20.288 1.00 92.75 189 PRO A CA 1
ATOM 1494 C C . PRO A 1 189 ? -4.092 -3.933 19.834 1.00 92.75 189 PRO A C 1
ATOM 1496 O O . PRO A 1 189 ? -3.058 -4.315 20.392 1.00 92.75 189 PRO A O 1
ATOM 1499 N N . ASP A 1 190 ? -4.657 -4.585 18.815 1.00 92.44 190 ASP A N 1
ATOM 1500 C CA . ASP A 1 190 ? -4.275 -5.930 18.373 1.00 92.44 190 ASP A CA 1
ATOM 1501 C C . ASP A 1 190 ? -3.099 -5.912 17.384 1.00 92.44 190 ASP A C 1
ATOM 1503 O O . ASP A 1 190 ? -2.359 -6.888 17.273 1.00 92.44 190 ASP A O 1
ATOM 1507 N N . VAL A 1 191 ? -2.923 -4.816 16.641 1.00 90.00 191 VAL A N 1
ATOM 1508 C CA . VAL A 1 191 ? -1.893 -4.709 15.598 1.00 90.00 191 VAL A CA 1
ATOM 1509 C C . VAL A 1 191 ? -0.551 -4.211 16.138 1.00 90.00 191 VAL A C 1
ATOM 1511 O O . VAL A 1 191 ? -0.463 -3.495 17.145 1.00 90.00 191 VAL A O 1
ATOM 1514 N N . ARG A 1 192 ? 0.523 -4.582 15.437 1.00 86.06 192 ARG A N 1
ATOM 1515 C CA . ARG A 1 192 ? 1.916 -4.249 15.768 1.00 86.06 192 ARG A CA 1
ATOM 1516 C C . ARG A 1 192 ? 2.677 -3.813 14.516 1.00 86.06 192 ARG A C 1
ATOM 1518 O O . ARG A 1 192 ? 2.255 -4.093 13.396 1.00 86.06 192 ARG A O 1
ATOM 1525 N N . GLY A 1 193 ? 3.801 -3.135 14.728 1.00 88.31 193 GLY A N 1
ATOM 1526 C CA . GLY A 1 193 ? 4.631 -2.586 13.660 1.00 88.31 193 GLY A CA 1
ATOM 1527 C C . GLY A 1 193 ? 4.168 -1.216 13.159 1.00 88.31 193 GLY A C 1
ATOM 1528 O O . GLY A 1 193 ? 3.280 -0.574 13.733 1.00 88.31 193 GLY A O 1
ATOM 1529 N N . PHE A 1 194 ? 4.821 -0.781 12.085 1.00 91.00 194 PHE A N 1
ATOM 1530 C CA . PHE A 1 194 ? 4.663 0.524 11.449 1.00 91.00 194 PHE A CA 1
ATOM 1531 C C . PHE A 1 194 ? 4.823 0.392 9.925 1.00 91.00 194 PHE A C 1
ATOM 1533 O O . PHE A 1 194 ? 5.279 -0.641 9.427 1.00 91.00 194 PHE A O 1
ATOM 1540 N N . PHE A 1 195 ? 4.442 1.437 9.199 1.00 93.19 195 PHE A N 1
ATOM 1541 C CA . PHE A 1 195 ? 4.568 1.574 7.750 1.00 93.19 195 PHE A CA 1
ATOM 1542 C C . PHE A 1 195 ? 5.943 2.185 7.397 1.00 93.19 195 PHE A C 1
ATOM 1544 O O . PHE A 1 195 ? 6.132 3.380 7.623 1.00 93.19 195 PHE A O 1
ATOM 1551 N N . PRO A 1 196 ? 6.936 1.419 6.911 1.00 93.06 196 PRO A N 1
ATOM 1552 C CA . PRO A 1 196 ? 8.261 1.968 6.604 1.00 93.06 196 PRO A CA 1
ATOM 1553 C C . PRO A 1 196 ? 8.231 2.929 5.409 1.00 93.06 196 PRO A C 1
ATOM 1555 O O . PRO A 1 196 ? 7.327 2.867 4.582 1.00 93.06 196 PRO A O 1
ATOM 1558 N N . TYR A 1 197 ? 9.225 3.813 5.285 1.00 92.62 197 TYR A N 1
ATOM 1559 C CA . TYR A 1 197 ? 9.292 4.777 4.179 1.00 92.62 197 TYR A CA 1
ATOM 1560 C C . TYR A 1 197 ? 9.777 4.117 2.874 1.00 92.62 197 TYR A C 1
ATOM 1562 O O . TYR A 1 197 ? 10.923 4.262 2.449 1.00 92.62 197 TYR A O 1
ATOM 1570 N N . VAL A 1 198 ? 8.898 3.342 2.247 1.00 93.75 198 VAL A N 1
ATOM 1571 C CA . VAL A 1 198 ? 9.113 2.645 0.974 1.00 93.75 198 VAL A CA 1
ATOM 1572 C C . VAL A 1 198 ? 7.768 2.492 0.263 1.00 93.75 198 VAL A C 1
ATOM 1574 O O . VAL A 1 198 ? 6.736 2.479 0.922 1.00 93.75 198 VAL A O 1
ATOM 1577 N N . TYR A 1 199 ? 7.743 2.377 -1.063 1.00 94.19 199 TYR A N 1
ATOM 1578 C CA . TYR A 1 199 ? 6.510 1.990 -1.756 1.00 94.19 199 TYR A CA 1
ATOM 1579 C C . TYR A 1 199 ? 6.038 0.592 -1.308 1.00 94.19 199 TYR A C 1
ATOM 1581 O O . TYR A 1 199 ? 6.873 -0.259 -0.992 1.00 94.19 199 TYR A O 1
ATOM 1589 N N . ASN A 1 200 ? 4.723 0.335 -1.301 1.00 93.88 200 ASN A N 1
ATOM 1590 C CA . ASN A 1 200 ? 4.133 -0.904 -0.764 1.00 93.88 200 ASN A CA 1
ATOM 1591 C C . ASN A 1 200 ? 4.483 -1.142 0.729 1.00 93.88 200 ASN A C 1
ATOM 1593 O O . ASN A 1 200 ? 4.709 -2.271 1.184 1.00 93.88 200 ASN A O 1
ATOM 1597 N N . GLU A 1 201 ? 4.556 -0.072 1.521 1.00 93.44 201 GLU A N 1
ATOM 1598 C CA 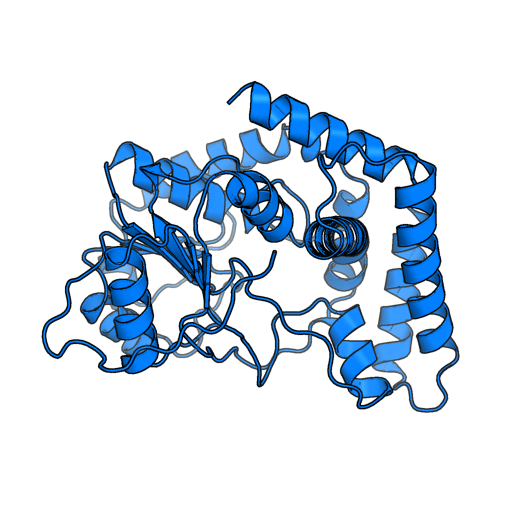. GLU A 1 201 ? 4.820 -0.103 2.964 1.00 93.44 201 GLU A CA 1
ATOM 1599 C C . GLU A 1 201 ? 3.765 -0.881 3.758 1.00 93.44 201 GLU A C 1
ATOM 1601 O O . GLU A 1 201 ? 4.031 -1.428 4.829 1.00 93.44 201 GLU A O 1
ATOM 1606 N N . ASP A 1 202 ? 2.554 -0.958 3.225 1.00 93.00 202 ASP A N 1
ATOM 1607 C CA . ASP A 1 202 ? 1.437 -1.665 3.823 1.00 93.00 202 ASP A CA 1
ATOM 1608 C C . ASP A 1 202 ? 1.650 -3.177 3.893 1.00 93.00 202 ASP A C 1
ATOM 1610 O O . ASP A 1 202 ? 1.273 -3.805 4.883 1.00 93.00 202 ASP A O 1
ATOM 1614 N N . TRP A 1 203 ? 2.327 -3.764 2.906 1.00 92.38 203 TRP A N 1
ATOM 1615 C CA . TRP A 1 203 ? 2.704 -5.174 2.925 1.00 92.38 203 TRP A CA 1
ATOM 1616 C C . TRP A 1 203 ? 3.590 -5.523 4.114 1.00 92.38 203 TRP A C 1
ATOM 1618 O O . TRP A 1 203 ? 3.440 -6.602 4.686 1.00 92.38 203 TRP A O 1
ATOM 1628 N N . HIS A 1 204 ? 4.461 -4.603 4.521 1.00 91.88 204 HIS A N 1
ATOM 1629 C CA . HIS A 1 204 ? 5.335 -4.771 5.675 1.00 91.88 204 HIS A CA 1
ATOM 1630 C C . HIS A 1 204 ? 4.525 -4.748 6.976 1.00 91.88 204 HIS A C 1
ATOM 1632 O O . HIS A 1 204 ? 4.598 -5.685 7.775 1.00 91.88 204 HIS A O 1
ATOM 1638 N N . PHE A 1 205 ? 3.655 -3.747 7.129 1.00 91.38 205 PHE A N 1
ATOM 1639 C CA . PHE A 1 205 ? 2.743 -3.639 8.267 1.00 91.38 205 PHE A CA 1
ATOM 1640 C C . PHE A 1 205 ? 1.815 -4.863 8.395 1.00 91.38 205 PHE A C 1
ATOM 1642 O O . PHE A 1 205 ? 1.697 -5.469 9.466 1.00 91.38 205 PHE A O 1
ATOM 1649 N N . ILE A 1 206 ? 1.191 -5.279 7.286 1.00 89.56 206 ILE A N 1
ATOM 1650 C CA . ILE A 1 206 ? 0.306 -6.450 7.226 1.00 89.56 206 ILE A CA 1
ATOM 1651 C C . ILE A 1 206 ? 1.077 -7.732 7.540 1.00 89.56 206 ILE A C 1
ATOM 1653 O O . ILE A 1 206 ? 0.522 -8.615 8.197 1.00 89.56 206 ILE A O 1
ATOM 1657 N N . TYR A 1 207 ? 2.319 -7.866 7.066 1.00 87.00 207 TYR A N 1
ATOM 1658 C CA . TYR A 1 207 ? 3.154 -9.039 7.316 1.00 87.00 207 TYR A CA 1
ATOM 1659 C C . TYR A 1 207 ? 3.488 -9.192 8.799 1.00 87.00 207 TYR A C 1
ATOM 1661 O O . TYR A 1 207 ? 3.315 -10.268 9.359 1.00 87.00 207 TYR A O 1
ATOM 1669 N N . VAL A 1 208 ? 3.907 -8.117 9.460 1.00 84.94 208 VAL A N 1
ATOM 1670 C CA . VAL A 1 208 ? 4.270 -8.145 10.886 1.00 84.94 208 VAL A CA 1
ATOM 1671 C C . VAL A 1 208 ? 3.042 -8.420 11.752 1.00 84.94 208 VAL A C 1
ATOM 1673 O O . VAL A 1 208 ? 3.073 -9.250 12.665 1.00 84.94 208 VAL A O 1
ATOM 1676 N N . SER A 1 209 ? 1.913 -7.798 11.408 1.00 82.69 209 SER A N 1
ATOM 1677 C CA . SER A 1 209 ? 0.640 -8.050 12.085 1.00 82.69 209 SER A CA 1
ATOM 1678 C C . SER A 1 209 ? 0.080 -9.454 11.802 1.00 82.69 209 SER A C 1
ATOM 1680 O O . SER A 1 209 ? -0.645 -10.004 12.628 1.00 82.69 209 SER A O 1
ATOM 1682 N N . ASN A 1 210 ? 0.430 -10.080 10.668 1.00 76.88 210 ASN A N 1
ATOM 1683 C CA . ASN A 1 210 ? -0.114 -11.369 10.221 1.00 76.88 210 ASN A CA 1
ATOM 1684 C C . ASN A 1 210 ? 0.024 -12.491 11.257 1.00 76.88 210 ASN A C 1
ATOM 1686 O O . ASN A 1 210 ? -0.873 -13.322 11.349 1.00 76.88 210 ASN A O 1
ATOM 1690 N N . PHE A 1 211 ? 1.119 -12.527 12.014 1.00 69.81 211 PHE A N 1
ATOM 1691 C CA . PHE A 1 211 ? 1.385 -13.602 12.978 1.00 69.81 211 PHE A CA 1
ATOM 1692 C C . PHE A 1 211 ? 0.551 -13.500 14.258 1.00 69.81 211 PHE A C 1
ATOM 1694 O O . PHE A 1 211 ? 0.450 -14.469 15.003 1.00 69.81 211 PHE A O 1
ATOM 1701 N N . HIS A 1 212 ? -0.084 -12.352 14.493 1.00 75.06 212 HIS A N 1
ATOM 1702 C CA . HIS A 1 212 ? -0.715 -12.036 15.772 1.00 75.06 212 HIS A CA 1
ATOM 1703 C C . HIS A 1 212 ? -2.225 -11.825 15.661 1.00 75.06 212 HIS A C 1
ATOM 1705 O O . HIS A 1 212 ? -2.913 -11.791 16.678 1.00 75.06 212 HIS A O 1
ATOM 1711 N N . VAL A 1 213 ? -2.759 -11.700 14.439 1.00 85.56 213 VAL A N 1
ATOM 1712 C CA . VAL A 1 213 ? -4.149 -11.286 14.235 1.00 85.56 213 VAL A CA 1
ATOM 1713 C C . VAL A 1 213 ? -4.937 -12.146 13.254 1.00 85.56 213 VAL A C 1
ATOM 1715 O O . VAL A 1 213 ? -4.435 -12.642 12.244 1.00 85.56 213 VAL A O 1
ATOM 1718 N N . ARG A 1 214 ? -6.246 -12.253 13.509 1.00 90.94 214 ARG A N 1
ATOM 1719 C CA . ARG A 1 214 ? -7.210 -12.801 12.549 1.00 90.94 214 ARG A CA 1
ATOM 1720 C C . ARG A 1 214 ? -7.566 -11.743 11.507 1.00 90.94 214 ARG A C 1
ATOM 1722 O O . ARG A 1 214 ? -7.921 -10.617 11.854 1.00 90.94 214 ARG A O 1
ATOM 1729 N N . LYS A 1 215 ? -7.542 -12.133 10.230 1.00 91.62 215 LYS A N 1
ATOM 1730 C CA . LYS A 1 215 ? -7.781 -11.239 9.085 1.00 91.62 215 LYS A CA 1
ATOM 1731 C C . LYS A 1 215 ? -8.934 -11.720 8.204 1.00 91.62 215 LYS A C 1
ATOM 1733 O O . LYS A 1 215 ? -9.059 -12.925 7.981 1.00 91.62 215 LYS A O 1
ATOM 1738 N N . ALA A 1 216 ? -9.749 -10.804 7.682 1.00 93.31 216 ALA A N 1
ATOM 1739 C CA . ALA A 1 216 ? -10.873 -11.129 6.794 1.00 93.31 216 ALA A CA 1
ATOM 1740 C C . ALA A 1 216 ? -11.070 -10.099 5.680 1.00 93.31 216 ALA A C 1
ATOM 1742 O O . ALA A 1 216 ? -10.883 -8.908 5.888 1.00 93.31 216 ALA A O 1
ATOM 1743 N N . ALA A 1 217 ? -11.494 -10.546 4.503 1.00 93.38 217 ALA A N 1
ATOM 1744 C CA . ALA A 1 217 ? -11.978 -9.644 3.468 1.00 93.38 217 ALA A CA 1
ATOM 1745 C C . ALA A 1 217 ? -13.499 -9.501 3.591 1.00 93.38 217 ALA A C 1
ATOM 1747 O O . ALA A 1 217 ? -14.231 -10.499 3.535 1.00 93.38 217 ALA A O 1
ATOM 1748 N N . ALA A 1 218 ? -13.978 -8.267 3.746 1.00 93.00 218 ALA A N 1
ATOM 1749 C CA . ALA A 1 218 ? -15.408 -7.981 3.819 1.00 93.00 218 ALA A CA 1
ATOM 1750 C C . ALA A 1 218 ? -16.077 -8.108 2.445 1.00 93.00 218 ALA A C 1
ATOM 1752 O O . ALA A 1 218 ? -17.190 -8.619 2.338 1.00 93.00 218 ALA A O 1
ATOM 1753 N N . GLY A 1 219 ? -15.389 -7.727 1.376 1.00 91.81 219 GLY A N 1
ATOM 1754 C CA . GLY A 1 219 ? -15.941 -7.764 0.030 1.00 91.81 219 GLY A CA 1
ATOM 1755 C C . GLY A 1 219 ? -15.069 -6.972 -0.920 1.00 91.81 219 GLY A C 1
ATOM 1756 O O . GLY A 1 219 ? -13.845 -7.095 -0.866 1.00 91.81 219 GLY A O 1
ATOM 1757 N N . THR A 1 220 ? -15.707 -6.173 -1.766 1.00 92.00 220 THR A N 1
ATOM 1758 C CA . THR A 1 220 ? -15.035 -5.350 -2.766 1.00 92.00 220 THR A CA 1
ATOM 1759 C C . THR A 1 220 ? -15.157 -3.866 -2.453 1.00 92.00 220 THR A C 1
ATOM 1761 O O . THR A 1 220 ? -16.130 -3.432 -1.836 1.00 92.00 220 THR A O 1
ATOM 1764 N N . ALA A 1 221 ? -14.163 -3.110 -2.897 1.00 91.31 221 ALA A N 1
ATOM 1765 C CA . ALA A 1 221 ? -14.167 -1.657 -2.956 1.00 91.31 221 ALA A CA 1
ATOM 1766 C C . ALA A 1 221 ? -13.833 -1.223 -4.390 1.00 91.31 221 ALA A C 1
ATOM 1768 O O . ALA A 1 221 ? -13.351 -2.023 -5.200 1.00 91.31 221 ALA A O 1
ATOM 1769 N N . TYR A 1 222 ? -14.119 0.032 -4.701 1.00 88.62 222 TYR A N 1
ATOM 1770 C CA . TYR A 1 222 ? -13.847 0.640 -5.996 1.00 88.62 222 TYR A CA 1
ATOM 1771 C C . TYR A 1 222 ? -12.742 1.683 -5.850 1.00 88.62 222 TYR A C 1
ATOM 1773 O O . TYR A 1 222 ? -12.724 2.406 -4.862 1.00 88.62 222 TYR A O 1
ATOM 1781 N N . GLN A 1 223 ? -11.859 1.784 -6.839 1.00 88.38 223 GLN A N 1
ATOM 1782 C CA . GLN A 1 223 ? -10.841 2.830 -6.914 1.00 88.38 223 GLN A CA 1
ATOM 1783 C C . GLN A 1 223 ? -11.054 3.677 -8.159 1.00 88.38 223 GLN A C 1
ATOM 1785 O O . GLN A 1 223 ? -11.415 3.154 -9.220 1.00 88.38 223 GLN A O 1
ATOM 1790 N N . LEU A 1 224 ? -10.791 4.979 -8.054 1.00 87.00 224 LEU A N 1
ATOM 1791 C CA . LEU A 1 224 ? -10.832 5.858 -9.215 1.00 87.00 224 LEU A CA 1
ATOM 1792 C C . LEU A 1 224 ? -9.753 5.471 -10.239 1.00 87.00 224 LEU A C 1
ATOM 1794 O O . LEU A 1 224 ? -8.575 5.330 -9.900 1.00 87.00 224 LEU A O 1
ATOM 1798 N N . PRO A 1 225 ? -10.123 5.358 -11.527 1.00 87.50 225 PRO A N 1
ATOM 1799 C CA . PRO A 1 225 ? -9.162 5.099 -12.578 1.00 87.50 225 PRO A CA 1
ATOM 1800 C C . PRO A 1 225 ? -8.094 6.184 -12.651 1.00 87.50 225 PRO A C 1
ATOM 1802 O O . PRO A 1 225 ? -8.395 7.373 -12.768 1.00 87.50 225 PRO A O 1
ATOM 1805 N N . HIS A 1 226 ? -6.836 5.761 -12.691 1.00 87.56 226 HIS A N 1
ATOM 1806 C CA . HIS A 1 226 ? -5.707 6.650 -12.923 1.00 87.56 226 HIS A CA 1
ATOM 1807 C C . HIS A 1 226 ? -4.703 6.024 -13.904 1.00 87.56 226 HIS A C 1
ATOM 1809 O O . HIS A 1 226 ? -4.941 4.972 -14.496 1.00 87.56 226 HIS A O 1
ATOM 1815 N N . ARG A 1 227 ? -3.609 6.731 -14.202 1.00 91.00 227 ARG A N 1
ATOM 1816 C CA . ARG A 1 227 ? -2.603 6.298 -15.191 1.00 91.00 227 ARG A CA 1
ATOM 1817 C C . ARG A 1 227 ? -1.195 6.458 -14.612 1.00 91.00 227 ARG A C 1
ATOM 1819 O O . ARG A 1 227 ? -0.493 7.398 -14.998 1.00 91.00 227 ARG A O 1
ATOM 1826 N N . PRO A 1 228 ? -0.783 5.588 -13.672 1.00 89.94 228 PRO A N 1
ATOM 1827 C CA . PRO A 1 228 ? 0.458 5.774 -12.918 1.00 89.94 228 PRO A CA 1
ATOM 1828 C C . PRO A 1 228 ? 1.705 5.714 -13.822 1.00 89.94 228 PRO A C 1
ATOM 1830 O O . PRO A 1 228 ? 2.653 6.469 -13.621 1.00 89.94 228 PRO A O 1
ATOM 1833 N N . TRP A 1 229 ? 1.638 4.967 -14.933 1.00 93.88 229 TRP A N 1
ATOM 1834 C CA . TRP A 1 229 ? 2.694 4.867 -15.955 1.00 93.88 229 TRP A CA 1
ATOM 1835 C C . TRP A 1 229 ? 3.015 6.168 -16.706 1.00 93.88 229 TRP A C 1
ATOM 1837 O O . TRP A 1 229 ? 3.980 6.212 -17.469 1.00 93.88 229 TRP A O 1
ATOM 1847 N N . LEU A 1 230 ? 2.222 7.231 -16.539 1.00 92.69 230 LEU A N 1
ATOM 1848 C CA . LEU A 1 230 ? 2.540 8.544 -17.109 1.00 92.69 230 LEU A CA 1
ATOM 1849 C C . LEU A 1 230 ? 3.550 9.331 -16.259 1.00 92.69 230 LEU A C 1
ATOM 1851 O O . LEU A 1 230 ? 4.152 10.280 -16.761 1.00 92.69 230 LEU A O 1
ATOM 1855 N N . GLN A 1 231 ? 3.761 8.942 -15.000 1.00 89.88 231 GLN A N 1
ATOM 1856 C CA . GLN A 1 231 ? 4.629 9.642 -14.056 1.00 89.88 231 GLN A CA 1
ATOM 1857 C C . GLN A 1 231 ? 5.961 8.901 -13.907 1.00 89.88 231 GLN A C 1
ATOM 1859 O O . GLN A 1 231 ? 6.094 8.015 -13.072 1.00 89.88 231 GLN A O 1
ATOM 1864 N N . ARG A 1 232 ? 6.975 9.265 -14.704 1.00 89.06 232 ARG A N 1
ATOM 1865 C CA . ARG A 1 232 ? 8.268 8.543 -14.720 1.00 89.06 232 ARG A CA 1
ATOM 1866 C C . ARG A 1 232 ? 8.942 8.442 -13.353 1.00 89.06 232 ARG A C 1
ATOM 1868 O O . ARG A 1 232 ? 9.411 7.369 -13.004 1.00 89.06 232 ARG A O 1
ATOM 1875 N N . GLY A 1 233 ? 8.932 9.528 -12.576 1.00 90.56 233 GLY A N 1
ATOM 1876 C CA . GLY A 1 233 ? 9.492 9.522 -11.221 1.00 90.56 233 GLY A CA 1
ATOM 1877 C C . GLY A 1 233 ? 8.827 8.474 -10.329 1.00 90.56 233 GLY A C 1
ATOM 1878 O O . GLY A 1 233 ? 9.523 7.730 -9.650 1.00 90.56 233 GLY A O 1
ATOM 1879 N N . ARG A 1 234 ? 7.494 8.347 -10.408 1.00 91.50 234 ARG A N 1
ATOM 1880 C CA . ARG A 1 234 ? 6.738 7.301 -9.708 1.00 91.50 234 ARG A CA 1
ATOM 1881 C C . ARG A 1 234 ? 7.135 5.909 -10.195 1.00 91.50 234 ARG A C 1
ATOM 1883 O O . ARG A 1 234 ? 7.414 5.054 -9.370 1.00 91.50 234 ARG A O 1
ATOM 1890 N N . VAL A 1 235 ? 7.225 5.701 -11.512 1.00 95.25 235 VAL A N 1
ATOM 1891 C CA . VAL A 1 235 ? 7.631 4.402 -12.077 1.00 95.25 235 VAL A CA 1
ATOM 1892 C C . VAL A 1 235 ? 8.972 3.948 -11.508 1.00 95.25 235 VAL A C 1
ATOM 1894 O O . VAL A 1 235 ? 9.087 2.810 -11.073 1.00 95.25 235 VAL A O 1
ATOM 1897 N N . ALA A 1 236 ? 9.965 4.833 -11.467 1.00 95.25 236 ALA A N 1
ATOM 1898 C CA . ALA A 1 236 ? 11.277 4.513 -10.923 1.00 95.25 236 ALA A CA 1
ATOM 1899 C C . ALA A 1 236 ? 11.244 4.279 -9.398 1.00 95.25 236 ALA A C 1
ATOM 1901 O O . ALA A 1 236 ? 11.807 3.303 -8.904 1.00 95.25 236 ALA A O 1
ATOM 1902 N N . PHE A 1 237 ? 10.523 5.131 -8.662 1.00 94.75 237 PHE A N 1
ATOM 1903 C CA . PHE A 1 237 ? 10.375 5.052 -7.206 1.00 94.75 237 PHE A CA 1
ATOM 1904 C C . PHE A 1 237 ? 9.749 3.729 -6.727 1.00 94.75 237 PHE A C 1
ATOM 1906 O O . PHE A 1 237 ? 10.211 3.138 -5.754 1.00 94.75 237 PHE A O 1
ATOM 1913 N N . GLU A 1 238 ? 8.730 3.221 -7.426 1.00 96.00 238 GLU A N 1
ATOM 1914 C CA . GLU A 1 238 ? 8.003 2.012 -7.011 1.00 96.00 238 GLU A CA 1
ATOM 1915 C C . GLU A 1 238 ? 8.875 0.740 -7.008 1.00 96.00 238 GLU A C 1
ATOM 1917 O O . GLU A 1 238 ? 8.598 -0.187 -6.248 1.00 96.00 238 GLU A O 1
ATOM 1922 N N . GLN A 1 239 ? 9.953 0.684 -7.803 1.00 97.06 239 GLN A N 1
ATOM 1923 C CA . GLN A 1 239 ? 10.654 -0.573 -8.112 1.00 97.06 239 GLN A CA 1
ATOM 1924 C C . GLN A 1 239 ? 11.257 -1.273 -6.891 1.00 97.06 239 GLN A C 1
ATOM 1926 O O . GLN A 1 239 ? 11.157 -2.493 -6.768 1.00 97.06 239 GLN A O 1
ATOM 1931 N N . PHE A 1 240 ? 11.866 -0.521 -5.971 1.00 97.31 240 PHE A N 1
ATOM 1932 C CA . PHE A 1 240 ? 12.442 -1.111 -4.759 1.00 97.31 240 PHE A CA 1
ATOM 1933 C C . PHE A 1 240 ? 11.352 -1.733 -3.872 1.00 97.31 240 PHE A C 1
ATOM 1935 O O . PHE A 1 240 ? 11.478 -2.873 -3.419 1.00 97.31 240 PHE A O 1
ATOM 1942 N N . GLY A 1 241 ? 10.243 -1.010 -3.692 1.00 96.31 241 GLY A N 1
ATOM 1943 C CA . GLY A 1 241 ? 9.079 -1.475 -2.940 1.00 96.31 241 GLY A CA 1
ATOM 1944 C C . GLY A 1 241 ? 8.359 -2.655 -3.593 1.00 96.31 241 GLY A C 1
ATOM 1945 O O . GLY A 1 241 ? 7.923 -3.568 -2.896 1.00 96.31 241 GLY A O 1
ATOM 1946 N N . ASP A 1 242 ? 8.279 -2.695 -4.924 1.00 96.56 242 ASP A N 1
ATOM 1947 C CA . ASP A 1 242 ? 7.682 -3.806 -5.674 1.00 96.56 242 ASP A CA 1
ATOM 1948 C C . ASP A 1 242 ? 8.436 -5.121 -5.465 1.00 96.56 242 ASP A C 1
ATOM 1950 O O . ASP A 1 242 ? 7.815 -6.157 -5.204 1.00 96.56 242 ASP A O 1
ATOM 1954 N N . VAL A 1 243 ? 9.772 -5.085 -5.506 1.00 96.94 243 VAL A N 1
ATOM 1955 C CA . VAL A 1 243 ? 10.607 -6.270 -5.256 1.00 96.94 243 VAL A CA 1
ATOM 1956 C C . VAL A 1 243 ? 10.455 -6.748 -3.807 1.00 96.94 243 VAL A C 1
ATOM 1958 O O . VAL A 1 243 ? 10.279 -7.948 -3.570 1.00 96.94 243 VAL A O 1
ATOM 1961 N N . LEU A 1 244 ? 10.443 -5.829 -2.833 1.00 95.56 244 LEU A N 1
ATOM 1962 C CA . LEU A 1 244 ? 10.179 -6.160 -1.427 1.00 95.56 244 LEU A CA 1
ATOM 1963 C C . LEU A 1 244 ? 8.795 -6.795 -1.244 1.00 95.56 244 LEU A C 1
ATOM 1965 O O . LEU A 1 244 ? 8.674 -7.875 -0.660 1.00 95.56 244 LEU A O 1
ATOM 1969 N N . ALA A 1 245 ? 7.753 -6.172 -1.796 1.00 93.81 245 ALA A N 1
ATOM 1970 C CA . ALA A 1 245 ? 6.384 -6.661 -1.718 1.00 93.81 245 ALA A CA 1
ATOM 1971 C C . ALA A 1 245 ? 6.224 -8.032 -2.386 1.00 93.81 245 ALA A C 1
ATOM 1973 O O . ALA A 1 245 ? 5.516 -8.893 -1.861 1.00 93.81 245 ALA A O 1
ATOM 1974 N N . ALA A 1 246 ? 6.886 -8.279 -3.521 1.00 93.12 246 ALA A N 1
ATOM 1975 C CA . ALA A 1 246 ? 6.906 -9.587 -4.173 1.00 93.12 246 ALA A CA 1
ATOM 1976 C C . ALA A 1 246 ? 7.493 -10.671 -3.252 1.00 93.12 246 ALA A C 1
ATOM 1978 O O . ALA A 1 246 ? 6.884 -11.735 -3.089 1.00 93.12 246 ALA A O 1
ATOM 1979 N N . GLY A 1 247 ? 8.613 -10.379 -2.582 1.00 92.31 247 GLY A N 1
ATOM 1980 C CA . GLY A 1 247 ? 9.215 -11.271 -1.588 1.00 92.31 247 GLY A CA 1
ATOM 1981 C C . GLY A 1 247 ? 8.281 -11.546 -0.405 1.00 92.31 247 GLY A C 1
ATOM 1982 O O . GLY A 1 247 ? 8.008 -12.704 -0.078 1.00 92.31 247 GLY A O 1
ATOM 1983 N N . ILE A 1 248 ? 7.703 -10.495 0.182 1.00 90.12 248 ILE A N 1
ATOM 1984 C CA . ILE A 1 248 ? 6.741 -10.596 1.293 1.00 90.12 248 ILE A CA 1
ATOM 1985 C C . ILE A 1 248 ? 5.538 -11.463 0.907 1.00 90.12 248 ILE A C 1
ATOM 1987 O O . ILE A 1 248 ? 5.186 -12.407 1.623 1.00 90.12 248 ILE A O 1
ATOM 1991 N N . LYS A 1 249 ? 4.926 -11.190 -0.251 1.00 87.62 249 LYS A N 1
ATOM 1992 C CA . LYS A 1 249 ? 3.786 -11.956 -0.776 1.00 87.62 249 LYS A CA 1
ATOM 1993 C C . LYS A 1 249 ? 4.142 -13.435 -0.934 1.00 87.62 249 LYS A C 1
ATOM 1995 O O . LYS A 1 249 ? 3.357 -14.297 -0.531 1.00 87.62 249 LYS A O 1
ATOM 2000 N N . ARG A 1 250 ? 5.331 -13.751 -1.458 1.00 87.81 250 ARG A N 1
ATOM 2001 C CA . ARG A 1 250 ? 5.786 -15.138 -1.633 1.00 87.81 250 ARG A CA 1
ATOM 2002 C C . ARG A 1 250 ? 5.988 -15.866 -0.304 1.00 87.81 250 ARG A C 1
ATOM 2004 O O . ARG A 1 250 ? 5.580 -17.026 -0.188 1.00 87.81 250 ARG A O 1
ATOM 2011 N N . ASN A 1 251 ? 6.533 -15.190 0.707 1.00 84.69 251 ASN A N 1
ATOM 2012 C CA . ASN A 1 251 ? 6.662 -15.747 2.056 1.00 84.69 251 ASN A CA 1
ATOM 2013 C C . ASN A 1 251 ? 5.296 -16.015 2.703 1.00 84.69 251 ASN A C 1
ATOM 2015 O O . ASN A 1 251 ? 5.084 -17.101 3.243 1.00 84.69 251 ASN A O 1
ATOM 2019 N N . LEU A 1 252 ? 4.330 -15.098 2.563 1.00 79.94 252 LEU A N 1
ATOM 2020 C CA . LEU A 1 252 ? 2.960 -15.276 3.076 1.00 79.94 252 LEU A CA 1
ATOM 2021 C C . LEU A 1 252 ? 2.198 -16.436 2.420 1.00 79.94 252 LEU A C 1
ATOM 2023 O O . LEU A 1 252 ? 1.309 -17.029 3.046 1.00 79.94 252 LEU A O 1
ATOM 2027 N N . ILE A 1 253 ? 2.491 -16.733 1.152 1.00 77.62 253 ILE A N 1
ATOM 2028 C CA . ILE A 1 253 ? 1.931 -17.888 0.435 1.00 77.62 253 ILE A CA 1
ATOM 2029 C C . ILE A 1 253 ? 2.585 -19.183 0.921 1.00 77.62 253 ILE A C 1
ATOM 2031 O O . ILE A 1 253 ? 1.888 -20.173 1.128 1.00 77.62 253 ILE A O 1
ATOM 2035 N N . SER A 1 254 ? 3.899 -19.155 1.144 1.00 71.31 254 SER A N 1
ATOM 2036 C CA . SER A 1 254 ? 4.697 -20.329 1.515 1.00 71.31 254 SER A CA 1
ATOM 2037 C C . SER A 1 254 ? 4.696 -20.632 3.020 1.00 71.31 254 SER A C 1
ATOM 2039 O O . SER A 1 254 ? 5.322 -21.605 3.430 1.00 71.31 254 SER A O 1
ATOM 2041 N N . SER A 1 255 ? 4.029 -19.804 3.836 1.00 69.19 255 SER A N 1
ATOM 2042 C CA . SER A 1 255 ? 3.996 -19.887 5.306 1.00 69.19 255 SER A CA 1
ATOM 2043 C C . SER A 1 255 ? 5.388 -20.013 5.946 1.00 69.19 255 SER A C 1
ATOM 2045 O O . SER A 1 255 ? 5.569 -20.777 6.890 1.0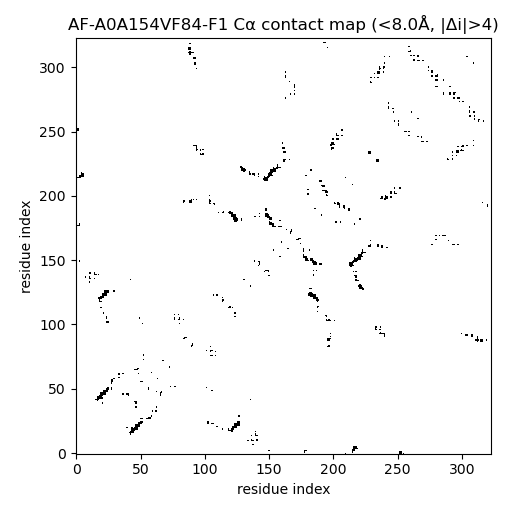0 69.19 255 SER A O 1
ATOM 2047 N N . ARG A 1 256 ? 6.382 -19.288 5.415 1.00 64.94 256 ARG A N 1
ATOM 2048 C CA . ARG A 1 256 ? 7.742 -19.244 5.979 1.00 64.94 256 ARG A CA 1
ATOM 2049 C C . ARG A 1 256 ? 7.841 -18.156 7.059 1.00 64.94 256 ARG A C 1
ATOM 2051 O O . ARG A 1 256 ? 7.288 -17.074 6.873 1.00 64.94 256 ARG A O 1
ATOM 2058 N N . GLU A 1 257 ? 8.547 -18.439 8.154 1.00 61.38 257 GLU A N 1
ATOM 2059 C CA . GLU A 1 257 ? 8.996 -17.452 9.159 1.00 61.38 257 GLU A CA 1
ATOM 2060 C C . GLU A 1 257 ? 10.437 -16.980 8.854 1.00 61.38 257 GLU A C 1
ATOM 2062 O O . GLU A 1 257 ? 11.158 -17.721 8.184 1.00 61.38 257 GLU A O 1
ATOM 2067 N N . PRO A 1 258 ? 10.935 -15.877 9.458 1.00 60.28 258 PRO A N 1
ATOM 2068 C CA . PRO A 1 258 ? 10.575 -14.458 9.308 1.00 60.28 258 PRO A CA 1
ATOM 2069 C C . PRO A 1 258 ? 11.143 -13.833 8.006 1.00 60.28 258 PRO A C 1
ATOM 2071 O O . PRO A 1 258 ? 11.705 -14.522 7.162 1.00 60.28 258 PRO A O 1
ATOM 2074 N N . LEU A 1 259 ? 11.000 -12.505 7.824 1.00 62.44 259 LEU A N 1
ATOM 2075 C CA . LEU A 1 259 ? 11.488 -11.757 6.641 1.00 62.44 259 LEU A CA 1
ATOM 2076 C C . LEU A 1 259 ? 12.994 -11.856 6.396 1.00 62.44 259 LEU A C 1
ATOM 2078 O O . LEU A 1 259 ? 13.433 -11.488 5.306 1.00 62.44 259 LEU A O 1
ATOM 2082 N N . GLU A 1 260 ? 13.760 -12.338 7.374 1.00 61.25 260 GLU A N 1
ATOM 2083 C CA . GLU A 1 260 ? 15.190 -12.640 7.289 1.00 61.25 260 GLU A CA 1
ATOM 2084 C C . GLU A 1 260 ? 15.451 -13.809 6.321 1.00 61.25 260 GLU A C 1
ATOM 2086 O O . GLU A 1 260 ? 15.995 -14.853 6.659 1.00 61.25 260 GLU A O 1
ATOM 2091 N N . GLY A 1 261 ? 15.003 -13.644 5.080 1.00 63.06 261 GLY A N 1
ATOM 2092 C CA . GLY A 1 261 ? 15.234 -14.564 3.995 1.00 63.06 261 GLY A CA 1
ATOM 2093 C C . GLY A 1 261 ? 16.707 -14.570 3.624 1.00 63.06 261 GLY A C 1
ATOM 2094 O O . GLY A 1 261 ? 17.384 -13.541 3.601 1.00 63.06 261 GLY A O 1
ATOM 2095 N N . GLU A 1 262 ? 17.194 -15.752 3.286 1.00 79.94 262 GLU A N 1
ATOM 2096 C CA . GLU A 1 262 ? 18.539 -15.959 2.776 1.00 79.94 262 GLU A CA 1
ATOM 2097 C C . GLU A 1 262 ? 18.767 -15.142 1.493 1.00 79.94 262 GLU A C 1
ATOM 2099 O O . GLU A 1 262 ? 17.861 -14.960 0.678 1.00 79.94 262 GLU A O 1
ATOM 2104 N N . ARG A 1 263 ? 20.006 -14.697 1.258 1.00 91.50 263 ARG A N 1
ATOM 2105 C CA . ARG A 1 263 ? 20.422 -13.993 0.027 1.00 91.50 263 ARG A CA 1
ATOM 2106 C C . ARG A 1 263 ? 19.884 -14.649 -1.250 1.00 91.50 263 ARG A C 1
ATOM 2108 O O . ARG A 1 263 ? 19.482 -13.952 -2.177 1.00 91.50 263 ARG A O 1
ATOM 2115 N N . HIS A 1 264 ? 19.867 -15.981 -1.294 1.00 90.81 264 HIS A N 1
ATOM 2116 C CA . HIS A 1 264 ? 19.371 -16.735 -2.443 1.00 90.81 264 HIS A CA 1
ATOM 2117 C C . HIS A 1 264 ? 17.885 -16.471 -2.732 1.00 90.81 264 HIS A C 1
ATOM 2119 O O . HIS A 1 264 ? 17.513 -16.294 -3.889 1.00 90.81 264 HIS A O 1
ATOM 2125 N N . PHE A 1 265 ? 17.050 -16.376 -1.693 1.00 91.25 265 PHE A N 1
ATOM 2126 C CA . PHE A 1 265 ? 15.632 -16.051 -1.840 1.00 91.25 265 PHE A CA 1
ATOM 2127 C C . PHE A 1 265 ? 15.447 -14.681 -2.496 1.00 91.25 265 PHE A C 1
ATOM 2129 O O . PHE A 1 265 ? 14.751 -14.567 -3.499 1.00 91.25 265 PHE A O 1
ATOM 2136 N N . TRP A 1 266 ? 16.114 -13.651 -1.976 1.00 93.38 266 TRP A N 1
ATOM 2137 C CA . TRP A 1 266 ? 15.996 -12.294 -2.513 1.00 93.38 266 TRP A CA 1
ATOM 2138 C C . TRP A 1 266 ? 16.598 -12.148 -3.914 1.00 93.38 266 TRP A C 1
ATOM 2140 O O . TRP A 1 266 ? 16.054 -11.400 -4.724 1.00 93.38 266 TRP A O 1
ATOM 2150 N N . SER A 1 267 ? 17.653 -12.908 -4.234 1.00 95.50 267 SER A N 1
ATOM 2151 C CA . SER A 1 267 ? 18.157 -13.024 -5.610 1.00 95.50 267 SER A CA 1
ATOM 2152 C C . SER A 1 267 ? 17.076 -13.558 -6.541 1.00 95.50 267 SER A C 1
ATOM 2154 O O . SER A 1 267 ? 16.771 -12.914 -7.536 1.00 95.50 267 SER A O 1
ATOM 2156 N N . LEU A 1 268 ? 16.430 -14.671 -6.176 1.00 95.00 268 LEU A N 1
ATOM 2157 C CA . LEU A 1 268 ? 15.370 -15.273 -6.984 1.00 95.00 268 LEU A CA 1
ATOM 2158 C C . LEU A 1 268 ? 14.204 -14.301 -7.220 1.00 95.00 268 LEU A C 1
ATOM 2160 O O . LEU A 1 268 ? 13.731 -14.186 -8.346 1.00 95.00 268 LEU A O 1
ATOM 2164 N N . ILE A 1 269 ? 13.753 -13.585 -6.183 1.00 95.62 269 ILE A N 1
ATOM 2165 C CA . ILE A 1 269 ? 12.674 -12.589 -6.313 1.00 95.62 269 ILE A CA 1
ATOM 2166 C C . ILE A 1 269 ? 13.070 -11.472 -7.285 1.00 95.62 269 ILE A C 1
ATOM 2168 O O . ILE A 1 269 ? 12.287 -11.116 -8.166 1.00 95.62 269 ILE A O 1
ATOM 2172 N N . ARG A 1 270 ? 14.283 -10.923 -7.144 1.00 96.44 270 ARG A N 1
ATOM 2173 C CA . ARG A 1 270 ? 14.776 -9.858 -8.025 1.00 96.44 270 ARG A CA 1
ATOM 2174 C C . ARG A 1 270 ? 14.930 -10.350 -9.466 1.00 96.44 270 ARG A C 1
ATOM 2176 O O . ARG A 1 270 ? 14.567 -9.625 -10.388 1.00 96.44 270 ARG A O 1
ATOM 2183 N N . ASP A 1 271 ? 15.432 -11.566 -9.659 1.00 97.62 271 ASP A N 1
ATOM 2184 C CA . ASP A 1 271 ? 15.636 -12.163 -10.980 1.00 97.62 271 ASP A CA 1
ATOM 2185 C C . ASP A 1 271 ? 14.299 -12.417 -11.690 1.00 97.62 271 ASP A C 1
ATOM 2187 O O . ASP A 1 271 ? 14.149 -12.068 -12.859 1.00 97.62 271 ASP A O 1
ATOM 2191 N N . GLU A 1 272 ? 13.294 -12.939 -10.983 1.00 97.00 272 GLU A N 1
ATOM 2192 C CA . GLU A 1 272 ? 11.933 -13.092 -11.515 1.00 97.00 272 GLU A CA 1
ATOM 2193 C C . GLU A 1 272 ? 11.304 -11.740 -11.880 1.00 97.00 272 GLU A C 1
ATOM 2195 O O . GLU A 1 272 ? 10.683 -11.608 -12.936 1.00 97.00 272 GLU A O 1
ATOM 2200 N N . TYR A 1 273 ? 11.496 -10.716 -11.043 1.00 97.69 273 TYR A N 1
ATOM 2201 C CA . TYR A 1 273 ? 11.016 -9.366 -11.334 1.00 97.69 273 TYR A CA 1
ATOM 2202 C C . TYR A 1 273 ? 11.728 -8.757 -12.555 1.00 97.69 273 TYR A C 1
ATOM 2204 O O . TYR A 1 273 ? 11.090 -8.169 -13.427 1.00 97.69 273 TYR A O 1
ATOM 2212 N N . SER A 1 274 ? 13.039 -8.974 -12.691 1.00 98.25 274 SER A N 1
ATOM 2213 C CA . SER A 1 274 ? 13.796 -8.590 -13.886 1.00 98.25 274 SER A CA 1
ATOM 2214 C C . SER A 1 274 ? 13.272 -9.291 -15.143 1.00 98.25 274 SER A C 1
ATOM 2216 O O . SER A 1 274 ? 13.078 -8.639 -16.167 1.00 98.25 274 SER A O 1
ATOM 2218 N N . GLN A 1 275 ? 13.005 -10.599 -15.068 1.00 98.19 275 GLN A N 1
ATOM 2219 C CA . GLN A 1 275 ? 12.453 -11.375 -16.183 1.00 98.19 275 GLN A CA 1
ATOM 2220 C C . GLN A 1 275 ? 11.063 -10.881 -16.595 1.00 98.19 275 GLN A C 1
ATOM 2222 O O . GLN A 1 275 ? 10.762 -10.837 -17.788 1.00 98.19 275 GLN A O 1
ATOM 2227 N N . LEU A 1 276 ? 10.227 -10.465 -15.636 1.00 97.12 276 LEU A N 1
ATOM 2228 C CA . LEU A 1 276 ? 8.953 -9.811 -15.931 1.00 97.12 276 LEU A CA 1
ATOM 2229 C C . LEU A 1 276 ? 9.173 -8.549 -16.776 1.00 97.12 276 LEU A C 1
ATOM 2231 O O . LEU A 1 276 ? 8.547 -8.418 -17.830 1.00 97.12 276 LEU A O 1
ATOM 2235 N N . LEU A 1 277 ? 10.079 -7.655 -16.369 1.00 98.19 277 LEU A N 1
ATOM 2236 C CA . LEU A 1 277 ? 10.380 -6.441 -17.136 1.00 98.19 277 LEU A CA 1
ATOM 2237 C C . LEU A 1 277 ? 10.896 -6.774 -18.544 1.00 98.19 277 LEU A C 1
ATOM 2239 O O . LEU A 1 277 ? 10.405 -6.210 -19.520 1.00 98.19 277 LEU A O 1
ATOM 2243 N N . ASP A 1 278 ? 11.813 -7.735 -18.669 1.00 98.31 278 ASP A N 1
ATOM 2244 C CA . ASP A 1 278 ? 12.365 -8.162 -19.963 1.00 98.31 278 ASP A CA 1
ATOM 2245 C C . ASP A 1 278 ? 11.278 -8.764 -20.879 1.00 98.31 278 ASP A C 1
ATOM 2247 O O . ASP A 1 278 ? 11.243 -8.507 -22.089 1.00 98.31 278 ASP A O 1
ATOM 2251 N N . SER A 1 279 ? 10.327 -9.506 -20.302 1.00 97.50 279 SER A N 1
ATOM 2252 C CA . SER A 1 279 ? 9.174 -10.041 -21.035 1.00 97.50 279 SER A CA 1
ATOM 2253 C C . SER A 1 279 ? 8.246 -8.937 -21.554 1.00 97.50 279 SER A C 1
ATOM 2255 O O . SER A 1 279 ? 7.732 -9.039 -22.665 1.00 97.50 279 SER A O 1
ATOM 2257 N N . LEU A 1 280 ? 8.073 -7.847 -20.798 1.00 97.62 280 LEU A N 1
ATOM 2258 C CA . LEU A 1 280 ? 7.270 -6.698 -21.219 1.00 97.62 280 LEU A CA 1
ATOM 2259 C C . LEU A 1 280 ? 7.982 -5.869 -22.291 1.00 97.62 280 LEU A C 1
ATOM 2261 O O . LEU A 1 280 ? 7.342 -5.450 -23.254 1.00 97.62 280 LEU A O 1
ATOM 2265 N N . LEU A 1 281 ? 9.299 -5.668 -22.166 1.00 97.62 281 LEU A N 1
ATOM 2266 C CA . LEU A 1 281 ? 10.114 -4.971 -23.171 1.00 97.62 281 LEU A CA 1
ATOM 2267 C C . LEU A 1 281 ? 10.074 -5.665 -24.538 1.00 97.62 281 LEU A C 1
ATOM 2269 O O . LEU A 1 281 ? 10.127 -4.997 -25.569 1.00 97.62 281 LEU A O 1
ATOM 2273 N N . SER A 1 282 ? 9.977 -6.995 -24.541 1.00 97.00 282 SER A N 1
ATOM 2274 C CA . SER A 1 282 ? 9.919 -7.818 -25.753 1.00 97.00 282 SER A CA 1
ATOM 2275 C C . SER A 1 282 ? 8.493 -8.122 -26.236 1.00 97.00 282 SER A C 1
ATOM 2277 O O . SER A 1 282 ? 8.323 -8.749 -27.284 1.00 97.00 282 SER A O 1
ATOM 2279 N N . HIS A 1 283 ? 7.458 -7.668 -25.521 1.00 97.44 283 HIS A N 1
ATOM 2280 C CA . HIS A 1 283 ? 6.072 -7.988 -25.853 1.00 97.44 283 HIS A CA 1
ATOM 2281 C C . HIS A 1 283 ? 5.588 -7.214 -27.088 1.00 97.44 283 HIS A C 1
ATOM 2283 O O . HIS A 1 283 ? 5.573 -5.987 -27.103 1.00 97.44 283 HIS A O 1
ATOM 2289 N N . SER A 1 284 ? 5.112 -7.915 -28.120 1.00 95.50 284 SER A N 1
ATOM 2290 C CA . SER A 1 284 ? 4.762 -7.303 -29.416 1.00 95.50 284 SER A CA 1
ATOM 2291 C C . SER A 1 284 ? 3.592 -6.309 -29.365 1.00 95.50 284 SER A C 1
ATOM 2293 O O . SER A 1 284 ? 3.537 -5.389 -30.178 1.00 95.50 284 SER A O 1
ATOM 2295 N N . SER A 1 285 ? 2.663 -6.474 -28.418 1.00 95.12 285 SER A N 1
ATOM 2296 C CA . SER A 1 285 ? 1.490 -5.600 -28.242 1.00 95.12 285 SER A CA 1
ATOM 2297 C C . SER A 1 285 ? 1.718 -4.406 -27.305 1.00 95.12 285 SER A C 1
ATOM 2299 O O . SER A 1 285 ? 0.794 -3.616 -27.095 1.00 95.12 285 SER A O 1
ATOM 2301 N N . ILE A 1 286 ? 2.908 -4.255 -26.706 1.00 97.19 286 ILE A N 1
ATOM 2302 C CA . ILE A 1 286 ? 3.138 -3.186 -25.730 1.00 97.19 286 ILE A CA 1
ATOM 2303 C C . ILE A 1 286 ? 3.048 -1.807 -26.397 1.00 97.19 286 ILE A C 1
ATOM 2305 O O . ILE A 1 286 ? 3.658 -1.532 -27.431 1.00 97.19 286 ILE A O 1
ATOM 2309 N N . SER A 1 287 ? 2.282 -0.896 -25.793 1.00 97.06 287 SER A N 1
ATOM 2310 C CA . SER A 1 287 ? 2.183 0.472 -26.305 1.00 97.06 287 SER A CA 1
ATOM 2311 C C . SER A 1 287 ? 3.509 1.222 -26.134 1.00 97.06 287 SER A C 1
ATOM 2313 O O . SER A 1 287 ? 4.247 1.002 -25.174 1.00 97.06 287 SER A O 1
ATOM 2315 N N . ARG A 1 288 ? 3.785 2.205 -27.002 1.00 96.81 288 ARG A N 1
ATOM 2316 C CA . ARG A 1 288 ? 4.991 3.051 -26.887 1.00 96.81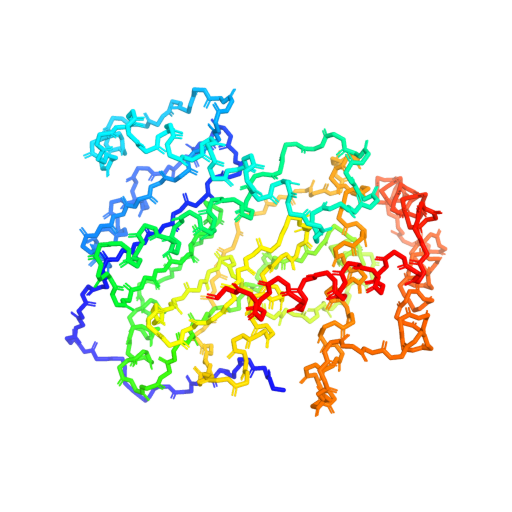 288 ARG A CA 1
ATOM 2317 C C . ARG A 1 288 ? 5.093 3.766 -25.534 1.00 96.81 288 ARG A C 1
ATOM 2319 O O . ARG A 1 288 ? 6.196 4.019 -25.056 1.00 96.81 288 ARG A O 1
ATOM 2326 N N . THR A 1 289 ? 3.959 4.124 -24.934 1.00 96.94 289 THR A N 1
ATOM 2327 C CA . THR A 1 289 ? 3.919 4.775 -23.617 1.00 96.94 289 THR A CA 1
ATOM 2328 C C . THR A 1 289 ? 4.295 3.796 -22.512 1.00 96.94 289 THR A C 1
ATOM 2330 O O . THR A 1 289 ? 5.131 4.131 -21.678 1.00 96.94 289 THR A O 1
ATOM 2333 N N . HIS A 1 290 ? 3.743 2.581 -22.536 1.00 97.69 290 HIS A N 1
ATOM 2334 C CA . HIS A 1 290 ? 4.094 1.537 -21.573 1.00 97.69 290 HIS A CA 1
ATOM 2335 C C . HIS A 1 290 ? 5.554 1.108 -21.720 1.00 97.69 290 HIS A C 1
ATOM 2337 O O . HIS A 1 290 ? 6.248 1.000 -20.719 1.00 97.69 290 HIS A O 1
ATOM 2343 N N . LEU A 1 291 ? 6.057 0.976 -22.951 1.00 97.75 291 LEU A N 1
ATOM 2344 C CA . LEU A 1 291 ? 7.456 0.633 -23.205 1.00 97.75 291 LEU A CA 1
ATOM 2345 C C . LEU A 1 291 ? 8.420 1.619 -22.529 1.00 97.75 291 LEU A C 1
ATOM 2347 O O . LEU A 1 291 ? 9.379 1.204 -21.891 1.00 97.75 291 LEU A O 1
ATOM 2351 N N . LYS A 1 292 ? 8.143 2.929 -22.609 1.00 97.69 292 LYS A N 1
ATOM 2352 C CA . LYS A 1 292 ? 8.955 3.951 -21.925 1.00 97.69 292 LYS A CA 1
ATOM 2353 C C . LYS A 1 292 ? 8.948 3.784 -20.405 1.00 97.69 292 LYS A C 1
ATOM 2355 O O . LYS A 1 292 ? 9.985 3.983 -19.786 1.00 97.69 292 LYS A O 1
ATOM 2360 N N . ALA A 1 293 ? 7.803 3.441 -19.819 1.00 97.75 293 ALA A N 1
ATOM 2361 C CA . ALA A 1 293 ? 7.702 3.186 -18.386 1.00 97.75 293 ALA A CA 1
ATOM 2362 C C . ALA A 1 293 ? 8.472 1.916 -17.985 1.00 97.75 293 ALA A C 1
ATOM 2364 O O . ALA A 1 293 ? 9.210 1.942 -17.011 1.00 97.75 293 ALA A O 1
ATOM 2365 N N . VAL A 1 294 ? 8.389 0.834 -18.762 1.00 98.25 294 VAL A N 1
ATOM 2366 C CA . VAL A 1 294 ? 9.148 -0.397 -18.474 1.00 98.25 294 VAL A CA 1
ATOM 2367 C C . VAL A 1 294 ? 10.661 -0.167 -18.593 1.00 98.25 294 VAL A C 1
ATOM 2369 O O . VAL A 1 294 ? 11.415 -0.675 -17.770 1.00 98.25 294 VAL A O 1
ATOM 2372 N N . VAL A 1 295 ? 11.118 0.640 -19.559 1.00 98.06 295 VAL A N 1
ATOM 2373 C CA . VAL A 1 295 ? 12.535 1.046 -19.656 1.00 98.06 295 VAL A CA 1
ATOM 2374 C C . VAL A 1 295 ? 12.984 1.808 -18.406 1.00 98.06 295 VAL A C 1
ATOM 2376 O O . VAL A 1 295 ? 14.053 1.525 -17.874 1.00 98.06 295 VAL A O 1
ATOM 2379 N N . GLU A 1 296 ? 12.163 2.741 -17.919 1.00 97.44 296 GLU A N 1
ATOM 2380 C CA . GLU A 1 296 ? 12.440 3.486 -16.685 1.00 97.44 296 GLU A CA 1
ATOM 2381 C C . GLU A 1 296 ? 12.516 2.551 -15.468 1.00 97.44 296 GLU A C 1
ATOM 2383 O O . GLU A 1 296 ? 13.463 2.615 -14.689 1.00 97.44 296 GLU A O 1
ATOM 2388 N N . ALA A 1 297 ? 11.560 1.629 -15.341 1.00 97.81 297 ALA A N 1
ATOM 2389 C CA . ALA A 1 297 ? 11.554 0.629 -14.280 1.00 97.81 297 ALA A CA 1
ATOM 2390 C C . ALA A 1 297 ? 12.792 -0.275 -14.319 1.00 97.81 297 ALA A C 1
ATOM 2392 O O . ALA A 1 297 ? 13.371 -0.566 -13.276 1.00 97.81 297 ALA A O 1
ATOM 2393 N N . LYS A 1 298 ? 13.236 -0.685 -15.514 1.00 97.88 298 LYS A N 1
ATOM 2394 C CA . LYS A 1 298 ? 14.454 -1.487 -15.668 1.00 97.88 298 LYS A CA 1
ATOM 2395 C C . LYS A 1 298 ? 15.690 -0.714 -15.208 1.00 97.88 298 LYS A C 1
ATOM 2397 O O . LYS A 1 298 ? 16.474 -1.251 -14.435 1.00 97.88 298 LYS A O 1
ATOM 2402 N N . ALA A 1 299 ? 15.819 0.547 -15.619 1.00 96.62 299 ALA A N 1
ATOM 2403 C CA . ALA A 1 299 ? 16.917 1.403 -15.179 1.00 96.62 299 ALA A CA 1
ATOM 2404 C C . ALA A 1 299 ? 16.926 1.589 -13.652 1.00 96.62 299 ALA A C 1
ATOM 2406 O O . ALA A 1 299 ? 17.988 1.540 -13.039 1.00 96.62 299 ALA A O 1
ATOM 2407 N N . ALA A 1 300 ? 15.754 1.745 -13.030 1.00 96.81 300 ALA A N 1
ATOM 2408 C CA . ALA A 1 300 ? 15.632 1.855 -11.578 1.00 96.81 300 ALA A CA 1
ATOM 2409 C C . ALA A 1 300 ? 15.935 0.536 -10.839 1.00 96.81 300 ALA A C 1
ATOM 2411 O O . ALA A 1 300 ? 16.552 0.563 -9.776 1.00 96.81 300 ALA A O 1
ATOM 2412 N N . LEU A 1 301 ? 15.571 -0.623 -11.404 1.00 97.38 301 LEU A N 1
ATOM 2413 C CA . LEU A 1 301 ? 15.920 -1.942 -10.853 1.00 97.38 301 LEU A CA 1
ATOM 2414 C C . LEU A 1 301 ? 17.442 -2.172 -10.798 1.00 97.38 301 LEU A C 1
ATOM 2416 O O . LEU A 1 301 ? 17.936 -2.864 -9.905 1.00 97.38 301 LEU A O 1
ATOM 2420 N N . ASP A 1 302 ? 18.193 -1.591 -11.735 1.00 95.94 302 ASP A N 1
ATOM 2421 C CA . ASP A 1 302 ? 19.657 -1.688 -11.788 1.00 95.94 302 ASP A CA 1
ATOM 2422 C C . ASP A 1 302 ? 20.364 -0.800 -10.745 1.00 95.94 302 ASP A C 1
ATOM 2424 O O . ASP A 1 302 ? 21.563 -0.962 -10.517 1.00 95.94 302 ASP A O 1
ATOM 2428 N N . LEU A 1 303 ? 19.635 0.093 -10.061 1.00 95.69 303 LEU A N 1
ATOM 2429 C CA . LEU A 1 303 ? 20.182 0.942 -8.994 1.00 95.69 303 LEU A CA 1
ATOM 2430 C C . LEU A 1 303 ? 20.357 0.214 -7.659 1.00 95.69 303 LEU A C 1
ATOM 2432 O O . LEU A 1 303 ? 20.974 0.769 -6.750 1.00 95.69 303 LEU A O 1
ATOM 2436 N N . PHE A 1 304 ? 19.811 -0.995 -7.514 1.00 96.81 304 PHE A N 1
ATOM 2437 C CA . PHE A 1 304 ? 19.882 -1.742 -6.265 1.00 96.81 304 PHE A CA 1
ATOM 2438 C C . PHE A 1 304 ? 20.100 -3.238 -6.465 1.00 96.81 304 PHE A C 1
ATOM 2440 O O . PHE A 1 304 ? 19.634 -3.868 -7.422 1.00 96.81 304 PHE A O 1
ATOM 2447 N N . GLY A 1 305 ? 20.812 -3.818 -5.505 1.00 95.81 305 GLY A N 1
ATOM 2448 C CA . GLY A 1 305 ? 21.112 -5.237 -5.446 1.00 95.81 305 GLY A CA 1
ATOM 2449 C C . GLY A 1 305 ? 20.373 -5.956 -4.323 1.00 95.81 305 GLY A C 1
ATOM 2450 O O . GLY A 1 305 ? 19.573 -5.395 -3.575 1.00 95.81 305 GLY A O 1
ATOM 2451 N N . VAL A 1 306 ? 20.693 -7.240 -4.178 1.00 95.56 306 VAL A N 1
ATOM 2452 C CA . VAL A 1 306 ? 20.176 -8.078 -3.087 1.00 95.56 306 VAL A CA 1
ATOM 2453 C C . VAL A 1 306 ? 20.629 -7.568 -1.713 1.00 95.56 306 VAL A C 1
ATOM 2455 O O . VAL A 1 306 ? 19.886 -7.690 -0.742 1.00 95.56 306 VAL A O 1
ATOM 2458 N N . ASP A 1 307 ? 21.819 -6.969 -1.622 1.00 94.62 307 ASP A N 1
ATOM 2459 C CA . ASP A 1 307 ? 22.338 -6.419 -0.365 1.00 94.62 307 ASP A CA 1
ATOM 2460 C C . ASP A 1 307 ? 21.493 -5.256 0.165 1.00 94.62 307 ASP A C 1
ATOM 2462 O O . ASP A 1 307 ? 21.276 -5.169 1.373 1.00 94.62 307 ASP A O 1
ATOM 2466 N N . ASP A 1 308 ? 20.953 -4.413 -0.718 1.00 96.00 308 ASP A N 1
ATOM 2467 C CA . ASP A 1 308 ? 20.071 -3.310 -0.329 1.00 96.00 308 ASP A CA 1
ATOM 2468 C C . ASP A 1 308 ? 18.741 -3.827 0.232 1.00 96.00 308 ASP A C 1
ATOM 2470 O O . ASP A 1 308 ? 18.275 -3.347 1.266 1.00 96.00 308 ASP A O 1
ATOM 2474 N N . LEU A 1 309 ? 18.165 -4.861 -0.397 1.00 94.81 309 LEU A N 1
ATOM 2475 C CA . LEU A 1 309 ? 16.945 -5.527 0.078 1.00 94.81 309 LEU A CA 1
ATOM 2476 C C . LEU A 1 309 ? 17.161 -6.147 1.466 1.00 94.81 309 LEU A C 1
ATOM 2478 O O . LEU A 1 309 ? 16.365 -5.936 2.380 1.00 94.81 309 LEU A O 1
ATOM 2482 N N . LEU A 1 310 ? 18.268 -6.877 1.646 1.00 92.69 310 LEU A N 1
ATOM 2483 C CA . LEU A 1 310 ? 18.625 -7.493 2.926 1.00 92.69 310 LEU A CA 1
ATOM 2484 C C . LEU A 1 310 ? 18.843 -6.441 4.015 1.00 92.69 310 LEU A C 1
ATOM 2486 O O . LEU A 1 310 ? 18.320 -6.581 5.120 1.00 92.69 310 LEU A O 1
ATOM 2490 N N . LYS A 1 311 ? 19.586 -5.375 3.703 1.00 93.56 311 LYS A N 1
ATOM 2491 C CA . LYS A 1 311 ? 19.853 -4.278 4.636 1.00 93.56 311 LYS A CA 1
ATOM 2492 C C . LYS A 1 311 ? 18.564 -3.581 5.064 1.00 93.56 311 LYS A C 1
ATOM 2494 O O . LYS A 1 311 ? 18.410 -3.293 6.254 1.00 93.56 311 LYS A O 1
ATOM 2499 N N . PHE A 1 312 ? 17.650 -3.333 4.125 1.00 94.56 312 PHE A N 1
ATOM 2500 C CA . PHE A 1 312 ? 16.336 -2.765 4.416 1.00 94.56 312 PHE A CA 1
ATOM 2501 C C . PHE A 1 312 ? 15.571 -3.658 5.397 1.00 94.56 312 PHE A C 1
ATOM 2503 O O . PHE A 1 312 ? 15.183 -3.204 6.472 1.00 94.56 312 PHE A O 1
ATOM 2510 N N . ILE A 1 313 ? 15.422 -4.945 5.072 1.00 92.12 313 ILE A N 1
ATOM 2511 C CA . ILE A 1 313 ? 14.644 -5.888 5.878 1.00 92.12 313 ILE A CA 1
ATOM 2512 C C . ILE A 1 313 ? 15.233 -6.055 7.281 1.00 92.12 313 ILE A C 1
ATOM 2514 O O . ILE A 1 313 ? 14.498 -5.985 8.261 1.00 92.12 313 ILE A O 1
ATOM 2518 N N . GLN A 1 314 ? 16.552 -6.218 7.396 1.00 90.81 314 GLN A N 1
ATOM 2519 C CA . GLN A 1 314 ? 17.229 -6.323 8.692 1.00 90.81 314 GLN A CA 1
ATOM 2520 C C . GLN A 1 314 ? 17.057 -5.058 9.536 1.00 90.81 314 GLN A C 1
ATOM 2522 O O . GLN A 1 314 ? 16.929 -5.142 10.755 1.00 90.81 314 GLN A O 1
ATOM 2527 N N . SER A 1 315 ? 17.074 -3.883 8.902 1.00 92.69 315 SER A N 1
ATOM 2528 C CA . SER A 1 315 ? 16.839 -2.619 9.601 1.00 92.69 315 SER A CA 1
ATOM 2529 C C . SER A 1 315 ? 15.395 -2.530 10.085 1.00 92.69 315 SER A C 1
ATOM 2531 O O . SER A 1 315 ? 15.173 -2.223 11.250 1.00 92.69 315 SER A O 1
ATOM 2533 N N . TYR A 1 316 ? 14.436 -2.886 9.228 1.00 91.81 316 TYR A N 1
ATOM 2534 C CA . TYR A 1 316 ? 13.013 -2.870 9.553 1.00 91.81 316 TYR A CA 1
ATOM 2535 C C . TYR A 1 316 ? 12.665 -3.829 10.699 1.00 91.81 316 TYR A C 1
ATOM 2537 O O . TYR A 1 316 ? 11.991 -3.432 11.645 1.00 91.81 316 TYR A O 1
ATOM 2545 N N . VAL A 1 317 ? 13.170 -5.068 10.663 1.00 88.69 317 VAL A N 1
ATOM 2546 C CA . VAL A 1 317 ? 12.959 -6.059 11.734 1.00 88.69 317 VAL A CA 1
ATOM 2547 C C . VAL A 1 317 ? 13.498 -5.544 13.071 1.00 88.69 317 VAL A C 1
ATOM 2549 O O . VAL A 1 317 ? 12.762 -5.529 14.054 1.00 88.69 317 VAL A O 1
ATOM 2552 N N . LYS A 1 318 ? 14.735 -5.028 13.098 1.00 88.88 318 LYS A N 1
ATOM 2553 C CA . LYS A 1 318 ? 15.336 -4.457 14.317 1.00 88.88 318 LYS A CA 1
ATOM 2554 C C . LYS A 1 318 ? 14.561 -3.261 14.860 1.00 88.88 318 LYS A C 1
ATOM 2556 O O . LYS A 1 318 ? 14.479 -3.078 16.069 1.00 88.88 318 LYS A O 1
ATOM 2561 N N . GLU A 1 319 ? 14.032 -2.423 13.976 1.00 89.69 319 GLU A N 1
ATOM 2562 C CA . GLU A 1 319 ? 13.237 -1.261 14.370 1.00 89.69 319 GLU A CA 1
ATOM 2563 C C . GLU A 1 319 ? 11.885 -1.668 14.950 1.00 89.69 319 GLU A C 1
ATOM 2565 O O . GLU A 1 319 ? 11.436 -1.036 15.895 1.00 89.69 319 GLU A O 1
ATOM 2570 N N . ILE A 1 320 ? 11.264 -2.741 14.457 1.00 86.31 320 ILE A N 1
ATOM 2571 C CA . ILE A 1 320 ? 10.036 -3.280 15.055 1.00 86.31 320 ILE A CA 1
ATOM 2572 C C . ILE A 1 320 ? 10.296 -3.861 16.443 1.00 86.31 320 ILE A C 1
ATOM 2574 O O . ILE A 1 320 ? 9.479 -3.663 17.330 1.00 86.31 320 ILE A O 1
ATOM 2578 N N . GLU A 1 321 ? 11.403 -4.579 16.638 1.00 80.19 321 GLU A N 1
ATOM 2579 C CA . GLU A 1 321 ? 11.757 -5.160 17.942 1.00 80.19 321 GLU A CA 1
ATOM 2580 C C . GLU A 1 321 ? 12.086 -4.098 19.003 1.00 80.19 321 GLU A C 1
ATOM 2582 O O . GLU A 1 321 ? 11.980 -4.363 20.199 1.00 80.19 321 GLU A O 1
ATOM 2587 N N . GLY A 1 322 ? 12.499 -2.904 18.570 1.00 66.56 322 GLY A N 1
ATOM 2588 C CA . GLY A 1 322 ? 12.783 -1.767 19.444 1.00 66.56 322 GLY A CA 1
ATOM 2589 C C . GLY A 1 322 ? 11.574 -0.885 19.783 1.00 66.56 322 GLY A C 1
ATOM 2590 O O . GLY A 1 322 ? 11.747 0.056 20.560 1.00 66.56 322 GLY A O 1
ATOM 2591 N N . VAL A 1 323 ? 10.397 -1.151 19.201 1.00 56.41 323 VAL A N 1
ATOM 2592 C CA . VAL A 1 323 ? 9.143 -0.378 19.352 1.00 56.41 323 VAL A CA 1
ATOM 2593 C C . VAL A 1 323 ? 8.130 -1.143 20.196 1.00 56.41 323 VAL A C 1
ATOM 2595 O O . VAL A 1 323 ? 7.523 -0.501 21.083 1.00 56.41 323 VAL A O 1
#

Sequence (323 aa):
MQFKLTPVKHTPDEWRKIDAIYIPTILSKCIGFDGFYQDLQKFARNVIVIGNSNSAITLPDSVLSLLGSADEFAQGFETFHHDLIGMKSSNNPSLVHSVSYDLPAKRNFALCHARKNGFTEVMLLDDDIYIEERMFRKAVYLLSEGFSMVGFYVLDFPDISTIDHINRITTEKKTGVSVAANCILIKVPDVRGFFPYVYNEDWHFIYVSNFHVRKAAAGTAYQLPHRPWLQRGRVAFEQFGDVLAAGIKRNLISSREPLEGERHFWSLIRDEYSQLLDSLLSHSSISRTHLKAVVEAKAALDLFGVDDLLKFIQSYVKEIEGV

Mean predicted aligned error: 6.9 Å

Solvent-accessible surface area (backbone atoms only — not comparable to full-atom values): 17954 Å² total; per-residue (Å²): 108,70,67,41,81,57,89,69,95,68,73,70,92,75,80,75,60,37,48,31,37,34,28,45,43,89,60,83,64,82,82,87,49,76,67,58,60,59,54,46,50,71,51,16,77,35,58,42,75,40,74,57,96,89,50,91,59,80,62,56,68,82,55,52,75,49,50,66,70,62,64,66,55,50,57,52,45,54,54,49,38,53,55,48,59,69,36,70,39,27,69,52,75,35,67,80,36,90,54,96,78,58,63,35,42,43,56,40,47,50,53,51,52,33,56,78,70,68,39,51,35,36,30,38,36,33,73,57,54,46,70,51,68,71,39,51,54,38,30,56,49,42,43,75,75,64,30,33,36,30,22,29,38,32,70,84,42,51,90,61,54,50,64,55,50,48,48,26,69,54,68,70,45,86,70,88,75,65,67,51,56,55,40,26,37,35,32,51,84,66,54,50,76,59,40,50,60,51,45,62,22,46,53,55,24,51,55,62,22,51,84,71,46,44,58,30,19,45,46,62,31,44,37,65,84,80,68,60,56,77,40,63,52,55,38,28,29,38,40,60,18,50,48,50,37,52,45,53,54,52,35,39,68,67,72,59,83,68,89,85,61,54,70,67,55,51,42,50,43,48,51,52,53,49,49,51,46,54,51,53,73,68,38,89,73,50,47,75,64,53,46,55,32,48,52,42,29,52,58,39,50,71,67,54,56,56,65,55,56,52,52,28,48,57,34,42,53,54,54,50,77,74,107

Secondary structure (DSSP, 8-state):
---EE---S---SS---EEEEEEE--SS---S-HHHHHHHHHHEEEEEEE--TTS-----HHHHTTSSSHHHHHHHHHHHHHHHHTSGGG--GGGGS-----HHHHHHHHHHHHHHTT--EEEEE-TTEE--HHHHHHHHHHHHTT-SEEEEEE-SS----HHHHHHHHHH-PPP-----TTEEEEETTT------SSTTHHHHHHHHHHTT--EEEEEEEEE----GGG-HHHHHHHHHHHHHHHHHHHHHHHT---S---HHHHHHHHHHHHHHHHHHHT-TT--HHHHHHHHHHHHHHTT--HHHHHHHHHHHHHHHHT-

pLDDT: mean 83.73, std 14.92, range [31.5, 98.31]

Nearest PDB structures (foldseek):
  5mni-assembly1_A  TM=4.720E-01  e=3.814E-01  Escherichia coli K-12
  5w5t-assembly3_O  TM=4.337E-01  e=2.826E+00  Agrobacterium tumefaciens
  6v96-assembly5_K  TM=3.968E-01  e=5.510E+00  Agrobacterium fabrum str. C58